Protein AF-A0A9W9RYT3-F1 (afdb_monomer_lite)

Radius of gyration: 17.47 Å; chains: 1; bounding box: 42×33×54 Å

Structure (mmCIF, N/CA/C/O backbone):
data_AF-A0A9W9RYT3-F1
#
_entry.id   AF-A0A9W9RYT3-F1
#
loop_
_atom_site.group_PDB
_atom_site.id
_atom_site.type_symbol
_atom_site.label_atom_id
_atom_site.label_alt_id
_atom_site.label_comp_id
_atom_site.label_asym_id
_atom_site.label_entity_id
_atom_site.label_seq_id
_atom_site.pdbx_PDB_ins_code
_atom_site.Cartn_x
_atom_site.Cartn_y
_atom_site.Cartn_z
_atom_site.occupancy
_atom_site.B_iso_or_equiv
_atom_site.auth_seq_id
_atom_site.auth_comp_id
_atom_site.auth_asym_id
_atom_site.auth_atom_id
_atom_site.pdbx_PDB_model_num
ATOM 1 N N . MET A 1 1 ? 15.008 14.012 -27.825 1.00 35.69 1 MET A N 1
ATOM 2 C CA . MET A 1 1 ? 15.232 12.689 -28.444 1.00 35.69 1 MET A CA 1
ATOM 3 C C . MET A 1 1 ? 13.942 11.900 -28.329 1.00 35.69 1 MET A C 1
ATOM 5 O O . MET A 1 1 ? 13.477 11.675 -27.222 1.00 35.69 1 MET A O 1
ATOM 9 N N . THR A 1 2 ? 13.310 11.590 -29.456 1.00 27.19 2 THR A N 1
ATOM 10 C CA . THR A 1 2 ? 12.088 10.782 -29.549 1.00 27.19 2 THR A CA 1
ATOM 11 C C . THR A 1 2 ? 12.455 9.317 -29.308 1.00 27.19 2 THR A C 1
ATOM 13 O O . THR A 1 2 ? 13.185 8.728 -30.099 1.00 27.19 2 THR A O 1
ATOM 16 N N . SER A 1 3 ? 12.014 8.762 -28.178 1.00 34.22 3 SER A N 1
ATOM 17 C CA . SER A 1 3 ? 12.269 7.372 -27.789 1.00 34.22 3 SER A CA 1
ATOM 18 C C . SER A 1 3 ? 11.311 6.434 -28.528 1.00 34.22 3 SER A C 1
ATOM 20 O O . SER A 1 3 ? 10.091 6.593 -28.463 1.00 34.22 3 SER A O 1
ATOM 22 N N . THR A 1 4 ? 11.872 5.484 -29.273 1.00 35.69 4 THR A N 1
ATOM 23 C CA . THR A 1 4 ? 11.147 4.393 -29.931 1.00 35.69 4 THR A CA 1
ATOM 24 C C . THR A 1 4 ? 10.759 3.365 -28.870 1.00 35.69 4 THR A C 1
ATOM 26 O O . THR A 1 4 ? 11.627 2.916 -28.125 1.00 35.69 4 THR A O 1
ATOM 29 N N . ARG A 1 5 ? 9.472 2.993 -28.803 1.00 41.47 5 ARG A N 1
ATOM 30 C CA . ARG A 1 5 ? 8.935 1.936 -27.924 1.00 41.47 5 ARG A CA 1
ATOM 31 C C . ARG A 1 5 ? 9.883 0.730 -27.952 1.00 41.47 5 ARG A C 1
ATOM 33 O O . ARG A 1 5 ? 10.097 0.163 -29.023 1.00 41.47 5 ARG A O 1
ATOM 40 N N . ALA A 1 6 ? 10.479 0.370 -26.815 1.00 52.12 6 ALA A N 1
ATOM 41 C CA . ALA A 1 6 ? 11.293 -0.836 -26.733 1.00 52.12 6 ALA A CA 1
ATOM 42 C C . ALA A 1 6 ? 10.409 -2.036 -27.111 1.00 52.12 6 ALA A C 1
ATOM 44 O O . ALA A 1 6 ? 9.340 -2.216 -26.526 1.00 52.12 6 ALA A O 1
ATOM 45 N N . ASN A 1 7 ? 10.818 -2.828 -28.105 1.00 57.56 7 ASN A N 1
ATOM 46 C CA . ASN A 1 7 ? 10.194 -4.122 -28.374 1.00 57.56 7 ASN A CA 1
ATOM 47 C C . ASN A 1 7 ? 10.541 -5.037 -27.196 1.00 57.56 7 ASN A C 1
ATOM 49 O O . ASN A 1 7 ? 11.619 -5.630 -27.167 1.00 57.56 7 ASN A O 1
ATOM 53 N N . LEU A 1 8 ? 9.669 -5.071 -26.188 1.00 66.94 8 LEU A N 1
ATOM 54 C CA . LEU A 1 8 ? 9.823 -5.944 -25.032 1.00 66.94 8 LEU A CA 1
ATOM 55 C C . LEU A 1 8 ? 9.795 -7.401 -25.501 1.00 66.94 8 LEU A C 1
ATOM 57 O O . LEU A 1 8 ? 9.066 -7.757 -26.427 1.00 66.94 8 LEU A O 1
ATOM 61 N N . SER A 1 9 ? 10.612 -8.246 -24.874 1.00 76.81 9 SER A N 1
ATOM 62 C CA . SER A 1 9 ? 10.522 -9.682 -25.124 1.00 76.81 9 SER A CA 1
ATOM 63 C C . SER A 1 9 ? 9.198 -10.222 -24.558 1.00 76.81 9 SER A C 1
ATOM 65 O O . SER A 1 9 ? 8.738 -9.695 -23.541 1.00 76.81 9 SER A O 1
ATOM 67 N N . PRO A 1 10 ? 8.611 -11.290 -25.132 1.00 79.94 10 PRO A N 1
ATOM 68 C CA . PRO A 1 10 ? 7.409 -11.919 -24.575 1.00 79.94 10 PRO A CA 1
ATOM 69 C C . PRO A 1 10 ? 7.563 -12.303 -23.096 1.00 79.94 10 PRO A C 1
ATOM 71 O O . PRO A 1 10 ? 6.647 -12.119 -22.305 1.00 79.94 10 PRO A O 1
ATOM 74 N N . LEU A 1 11 ? 8.763 -12.745 -22.698 1.00 81.81 11 LEU A N 1
ATOM 75 C CA . LEU A 1 11 ? 9.086 -13.049 -21.302 1.00 81.81 11 LEU A CA 1
ATOM 76 C C . LEU A 1 11 ? 8.959 -11.811 -20.403 1.00 81.81 11 LEU A C 1
ATOM 78 O O . LEU A 1 11 ? 8.391 -11.884 -19.318 1.00 81.81 11 LEU A O 1
ATOM 82 N N . THR A 1 12 ? 9.472 -10.668 -20.858 1.00 80.56 12 THR A N 1
ATOM 83 C CA . THR A 1 12 ? 9.373 -9.407 -20.116 1.00 80.56 12 THR A CA 1
ATOM 84 C C . THR A 1 12 ? 7.917 -8.956 -20.003 1.00 80.56 12 THR A C 1
ATOM 86 O O . THR A 1 12 ? 7.515 -8.478 -18.948 1.00 80.56 12 THR A O 1
ATOM 89 N N . GLU A 1 13 ? 7.110 -9.125 -21.055 1.00 81.94 13 GLU A N 1
ATOM 90 C CA . GLU A 1 13 ? 5.671 -8.824 -21.022 1.00 81.94 13 GLU A CA 1
ATOM 91 C C . GLU A 1 13 ? 4.917 -9.689 -20.002 1.00 81.94 13 GLU A C 1
ATOM 93 O O . GLU A 1 13 ? 4.151 -9.148 -19.203 1.00 81.94 13 GLU A O 1
ATOM 98 N N . ASP A 1 14 ? 5.207 -10.990 -19.941 1.00 86.50 14 ASP A N 1
ATOM 99 C CA . ASP A 1 14 ? 4.619 -11.896 -18.948 1.00 86.50 14 ASP A CA 1
ATOM 100 C C . ASP A 1 14 ? 4.999 -11.514 -17.505 1.00 86.50 14 ASP A C 1
ATOM 102 O O . ASP A 1 14 ? 4.164 -11.558 -16.593 1.00 86.50 14 ASP A O 1
ATOM 106 N N . GLU A 1 15 ? 6.255 -11.117 -17.270 1.00 88.12 15 GLU A N 1
ATOM 107 C CA . GLU A 1 15 ? 6.717 -10.663 -15.952 1.00 88.12 15 GLU A CA 1
ATOM 108 C C . GLU A 1 15 ? 6.031 -9.364 -15.518 1.00 88.12 15 GLU A C 1
ATOM 110 O O . GLU A 1 15 ? 5.642 -9.228 -14.355 1.00 88.12 15 GLU A O 1
ATOM 115 N N . ILE A 1 16 ? 5.826 -8.437 -16.454 1.00 84.00 16 ILE A N 1
ATOM 116 C CA . ILE A 1 16 ? 5.081 -7.195 -16.230 1.00 84.00 16 ILE A CA 1
ATOM 117 C C . ILE A 1 16 ? 3.633 -7.491 -15.863 1.00 84.00 16 ILE A C 1
ATOM 119 O O . ILE A 1 16 ? 3.122 -6.957 -14.878 1.00 84.00 16 ILE A O 1
ATOM 123 N N . ASP A 1 17 ? 2.962 -8.339 -16.636 1.00 85.88 17 ASP A N 1
ATOM 124 C CA . ASP A 1 17 ? 1.559 -8.659 -16.399 1.00 85.88 17 ASP A CA 1
ATOM 125 C C . ASP A 1 17 ? 1.390 -9.407 -15.064 1.00 85.88 17 ASP A C 1
ATOM 127 O O . ASP A 1 17 ? 0.427 -9.169 -14.328 1.00 85.88 17 ASP A O 1
ATOM 131 N N . ARG A 1 18 ? 2.366 -10.246 -14.681 1.00 89.56 18 ARG A N 1
ATOM 132 C CA . ARG A 1 18 ? 2.423 -10.864 -13.347 1.00 89.56 18 ARG A CA 1
ATOM 133 C C . ARG A 1 18 ? 2.620 -9.835 -12.237 1.00 89.56 18 ARG A C 1
ATOM 135 O O . ARG A 1 18 ? 1.897 -9.899 -11.245 1.00 89.56 18 ARG A O 1
ATOM 142 N N . PHE A 1 19 ? 3.537 -8.884 -12.405 1.00 88.44 19 PHE A N 1
ATOM 143 C CA . PHE A 1 19 ? 3.749 -7.796 -11.448 1.00 88.44 19 PHE A CA 1
ATOM 144 C C . PHE A 1 19 ? 2.461 -6.992 -11.226 1.00 88.44 19 PHE A C 1
ATOM 146 O O . PHE A 1 19 ? 2.042 -6.773 -10.090 1.00 88.44 19 PHE A O 1
ATOM 153 N N . LEU A 1 20 ? 1.790 -6.602 -12.314 1.00 84.50 20 LEU A N 1
ATOM 154 C CA . LEU A 1 20 ? 0.547 -5.831 -12.266 1.00 84.50 20 LEU A CA 1
ATOM 155 C C . LEU A 1 20 ? -0.582 -6.591 -11.560 1.00 84.50 20 LEU A C 1
ATOM 157 O O . LEU A 1 20 ? -1.313 -5.993 -10.768 1.00 84.50 20 LEU A O 1
ATOM 161 N N . ARG A 1 21 ? -0.705 -7.898 -11.819 1.00 87.62 21 ARG A N 1
ATOM 162 C CA . ARG A 1 21 ? -1.699 -8.765 -11.176 1.00 87.62 21 ARG A CA 1
ATOM 163 C C . ARG A 1 21 ? -1.477 -8.869 -9.667 1.00 87.62 21 ARG A C 1
ATOM 165 O O . ARG A 1 21 ? -2.400 -8.572 -8.919 1.00 87.62 21 ARG A O 1
ATOM 172 N N . ILE A 1 22 ? -0.266 -9.210 -9.224 1.00 90.00 22 ILE A N 1
ATOM 173 C CA . ILE A 1 22 ? 0.045 -9.350 -7.789 1.00 90.00 22 ILE A CA 1
ATOM 174 C C . ILE A 1 22 ? -0.170 -8.023 -7.064 1.00 90.00 22 ILE A C 1
ATOM 176 O O . ILE A 1 22 ? -0.784 -7.983 -6.002 1.00 90.00 22 ILE A O 1
ATOM 180 N N . ARG A 1 23 ? 0.274 -6.912 -7.666 1.00 88.38 23 ARG A N 1
ATOM 181 C CA . ARG A 1 23 ? 0.050 -5.570 -7.117 1.00 88.38 23 ARG A CA 1
ATOM 182 C C . ARG A 1 23 ? -1.440 -5.309 -6.889 1.00 88.38 23 ARG A C 1
ATOM 184 O O . ARG A 1 23 ? -1.808 -4.837 -5.819 1.00 88.38 23 ARG A O 1
ATOM 191 N N . ARG A 1 24 ? -2.289 -5.631 -7.872 1.00 85.19 24 ARG A N 1
ATOM 192 C CA . ARG A 1 24 ? -3.744 -5.464 -7.759 1.00 85.19 24 ARG A CA 1
ATOM 193 C C . ARG A 1 24 ? -4.336 -6.346 -6.663 1.00 85.19 24 ARG A C 1
ATOM 195 O O . ARG A 1 24 ? -5.081 -5.844 -5.835 1.00 85.19 24 ARG A O 1
ATOM 202 N N . GLU A 1 25 ? -3.958 -7.620 -6.620 1.00 89.06 25 GLU A N 1
ATOM 203 C CA . GLU A 1 25 ? -4.430 -8.561 -5.598 1.00 89.06 25 GLU A CA 1
ATOM 204 C C . GLU A 1 25 ? -4.069 -8.098 -4.179 1.00 89.06 25 GLU A C 1
ATOM 206 O O . GLU A 1 25 ? -4.892 -8.196 -3.271 1.00 89.06 25 GLU A O 1
ATOM 211 N N . ILE A 1 26 ? -2.867 -7.547 -3.980 1.00 90.75 26 ILE A N 1
ATOM 212 C CA . ILE A 1 26 ? -2.462 -6.952 -2.700 1.00 90.75 26 ILE A CA 1
ATOM 213 C C . ILE A 1 26 ? -3.349 -5.754 -2.345 1.00 90.75 26 ILE A C 1
ATOM 215 O O . ILE A 1 26 ? -3.833 -5.676 -1.215 1.00 90.75 26 ILE A O 1
ATOM 219 N N . CYS A 1 27 ? -3.571 -4.829 -3.285 1.00 88.00 27 CYS A N 1
ATOM 220 C CA . CYS A 1 27 ? -4.441 -3.675 -3.055 1.00 88.00 27 CYS A CA 1
ATOM 221 C C . CYS A 1 27 ? -5.857 -4.123 -2.665 1.00 88.00 27 CYS A C 1
ATOM 223 O O . CYS A 1 27 ? -6.369 -3.687 -1.635 1.00 88.00 27 CYS A O 1
ATOM 225 N N . ASP A 1 28 ? -6.449 -5.045 -3.426 1.00 87.94 28 ASP A N 1
ATOM 226 C CA . ASP A 1 28 ? -7.799 -5.560 -3.181 1.00 87.94 28 ASP A CA 1
ATOM 227 C C . ASP A 1 28 ? -7.901 -6.232 -1.798 1.00 87.94 28 ASP A C 1
ATOM 229 O O . ASP A 1 28 ? -8.855 -5.983 -1.053 1.00 87.94 28 ASP A O 1
ATOM 233 N N . LYS A 1 29 ? -6.890 -7.028 -1.402 1.00 92.31 29 LYS A N 1
ATOM 234 C CA . LYS A 1 29 ? -6.800 -7.619 -0.053 1.00 92.31 29 LYS A CA 1
ATOM 235 C C . LYS A 1 29 ? -6.820 -6.529 1.020 1.00 92.31 29 LYS A C 1
ATOM 237 O O . LYS A 1 29 ? -7.680 -6.573 1.897 1.00 92.31 29 LYS A O 1
ATOM 242 N N . LEU A 1 30 ? -5.933 -5.536 0.936 1.00 91.81 30 LEU A N 1
ATOM 243 C CA . LEU A 1 30 ? -5.811 -4.471 1.941 1.00 91.81 30 LEU A CA 1
ATOM 244 C C . LEU A 1 30 ? -7.091 -3.630 2.074 1.00 91.81 30 LEU A C 1
ATOM 246 O O . LEU A 1 30 ? -7.521 -3.341 3.191 1.00 91.81 30 LEU A O 1
ATOM 250 N N . ILE A 1 31 ? -7.747 -3.299 0.958 1.00 87.12 31 ILE A N 1
ATOM 251 C CA . ILE A 1 31 ? -9.044 -2.601 0.962 1.00 87.12 31 ILE A CA 1
ATOM 252 C C . ILE A 1 31 ? -10.117 -3.464 1.628 1.00 87.12 31 ILE A C 1
ATOM 254 O O . ILE A 1 31 ? -10.873 -2.979 2.470 1.00 87.12 31 ILE A O 1
ATOM 258 N N . SER A 1 32 ? -10.188 -4.753 1.280 1.00 90.69 32 SER A N 1
ATOM 259 C CA . SER A 1 32 ? -11.161 -5.663 1.893 1.00 90.69 32 SER A CA 1
ATOM 260 C C . SER A 1 32 ? -10.946 -5.782 3.405 1.00 90.69 32 SER A C 1
ATOM 262 O O . SER A 1 32 ? -11.906 -5.848 4.170 1.00 90.69 32 SER A O 1
ATOM 264 N N . TRP A 1 33 ? -9.689 -5.748 3.856 1.00 92.69 33 TRP A N 1
ATOM 265 C CA . TRP A 1 33 ? -9.333 -5.810 5.270 1.00 92.69 33 TRP A CA 1
ATOM 266 C C . TRP A 1 33 ? -9.737 -4.553 6.027 1.00 92.69 33 TRP A C 1
ATOM 268 O O . TRP A 1 33 ? -10.210 -4.690 7.150 1.00 92.69 33 TRP A O 1
ATOM 278 N N . ASN A 1 34 ? -9.639 -3.365 5.418 1.00 89.38 34 ASN A N 1
ATOM 279 C CA . ASN A 1 34 ? -10.222 -2.144 5.982 1.00 89.38 34 ASN A CA 1
ATOM 280 C C . ASN A 1 34 ? -11.722 -2.351 6.272 1.00 89.38 34 ASN A C 1
ATOM 282 O O . ASN A 1 34 ? -12.157 -2.242 7.419 1.00 89.38 34 ASN A O 1
ATOM 286 N N . VAL A 1 35 ? -12.500 -2.735 5.253 1.00 87.25 35 VAL A N 1
ATOM 287 C CA . VAL A 1 35 ? -13.957 -2.929 5.384 1.00 87.25 35 VAL A CA 1
ATOM 288 C C . VAL A 1 35 ? -14.290 -3.965 6.462 1.00 87.25 35 VAL A C 1
ATOM 290 O O . VAL A 1 35 ? -15.188 -3.755 7.285 1.00 87.25 35 VAL A O 1
ATOM 293 N N . ASN A 1 36 ? -13.545 -5.070 6.489 1.00 90.06 36 ASN A N 1
ATOM 294 C CA . ASN A 1 36 ? -13.749 -6.132 7.465 1.00 90.06 36 ASN A CA 1
ATOM 295 C C . ASN A 1 36 ? -13.375 -5.686 8.887 1.00 90.06 36 ASN A C 1
ATOM 297 O O . ASN A 1 36 ? -14.104 -6.017 9.817 1.00 90.06 36 ASN A O 1
ATOM 301 N N . LEU A 1 37 ? -12.291 -4.922 9.068 1.00 88.88 37 LEU A N 1
ATOM 302 C CA . LEU A 1 37 ? -11.832 -4.465 10.385 1.00 88.88 37 LEU A CA 1
ATOM 303 C C . LEU A 1 37 ? -12.800 -3.452 11.007 1.00 88.88 37 LEU A C 1
ATOM 305 O O . LEU A 1 37 ? -13.058 -3.512 12.207 1.00 88.88 37 LEU A O 1
ATOM 309 N N . ILE A 1 38 ? -13.380 -2.567 10.188 1.00 87.75 38 ILE A N 1
ATOM 310 C CA . ILE A 1 38 ? -14.454 -1.660 10.623 1.00 87.75 38 ILE A CA 1
ATOM 311 C C . ILE A 1 38 ? -15.687 -2.458 11.069 1.00 87.75 38 ILE A C 1
ATOM 313 O O . ILE A 1 38 ? -16.335 -2.099 12.052 1.00 87.75 38 ILE A O 1
A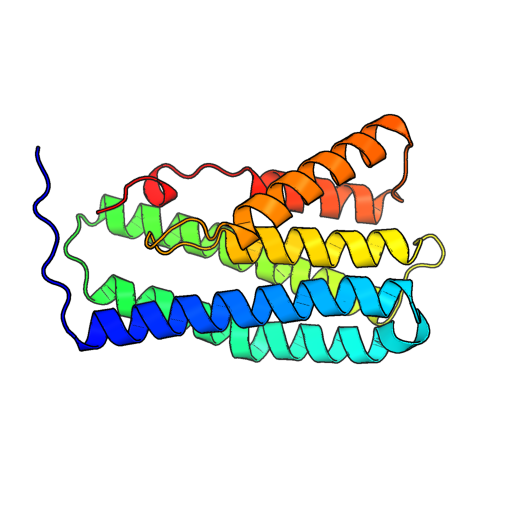TOM 317 N N . SER A 1 39 ? -16.014 -3.536 10.352 1.00 89.12 39 SER A N 1
ATOM 318 C CA . SER A 1 39 ? -17.218 -4.337 10.602 1.00 89.12 39 SER A CA 1
ATOM 319 C C . SER A 1 39 ? -17.079 -5.281 11.803 1.00 89.12 39 SER A C 1
ATOM 321 O O . SER A 1 39 ? -18.036 -5.461 12.555 1.00 89.12 39 SER A O 1
ATOM 323 N N . ASP A 1 40 ? -15.905 -5.887 11.997 1.00 91.06 40 ASP A N 1
ATOM 324 C CA . ASP A 1 40 ? -15.597 -6.765 13.128 1.00 91.06 40 ASP A CA 1
ATOM 325 C C . ASP A 1 40 ? -14.155 -6.550 13.622 1.00 91.06 40 ASP A C 1
ATOM 327 O O . ASP A 1 40 ? -13.227 -7.185 13.121 1.00 91.06 40 ASP A O 1
ATOM 331 N N . PRO A 1 41 ? -13.943 -5.730 14.665 1.00 87.12 41 PRO A N 1
ATOM 332 C CA . PRO A 1 41 ? -12.611 -5.464 15.210 1.00 87.12 41 PRO A CA 1
ATOM 333 C C . PRO A 1 41 ? -11.847 -6.693 15.723 1.00 87.12 41 PRO A C 1
ATOM 335 O O . PRO A 1 41 ? -10.627 -6.641 15.876 1.00 87.12 41 PRO A O 1
ATOM 338 N N . ARG A 1 42 ? -12.529 -7.811 16.010 1.00 89.56 42 ARG A N 1
ATOM 339 C CA . ARG A 1 42 ? -11.902 -9.014 16.592 1.00 89.56 42 ARG A CA 1
ATOM 340 C C . ARG A 1 42 ? -10.994 -9.743 15.607 1.00 89.56 42 ARG A C 1
ATOM 342 O O . ARG A 1 42 ? -10.205 -10.589 16.021 1.00 89.56 42 ARG A O 1
ATOM 349 N N . ILE A 1 43 ? -11.087 -9.424 14.317 1.00 91.88 43 ILE A N 1
ATOM 350 C CA . ILE A 1 43 ? -10.252 -10.034 13.281 1.00 91.88 43 ILE A CA 1
ATOM 351 C C . ILE A 1 43 ? -8.832 -9.453 13.236 1.00 91.88 43 ILE A C 1
ATOM 353 O O . ILE A 1 43 ? -8.029 -9.923 12.434 1.00 91.88 43 ILE A O 1
ATOM 357 N N . SER A 1 44 ? -8.509 -8.443 14.055 1.00 90.75 44 SER A N 1
ATOM 358 C CA . SER A 1 44 ? -7.231 -7.720 13.985 1.00 90.75 44 SER A CA 1
ATOM 359 C C . SER A 1 44 ? -6.013 -8.649 14.070 1.00 90.75 44 SER A C 1
ATOM 361 O O . SER A 1 44 ? -5.081 -8.501 13.284 1.00 90.75 44 SER A O 1
ATOM 363 N N . GLY A 1 45 ? -6.050 -9.668 14.938 1.00 91.56 45 GLY A N 1
ATOM 364 C CA . GLY A 1 45 ? -4.992 -10.680 15.038 1.00 91.56 45 GLY A CA 1
ATOM 365 C C . GLY A 1 45 ? -4.817 -11.483 13.746 1.00 91.56 45 GLY A C 1
ATOM 366 O O . GLY A 1 45 ? -3.707 -11.605 13.239 1.00 91.56 45 GLY A O 1
ATOM 367 N N . THR A 1 46 ? -5.919 -11.940 13.146 1.00 94.50 46 THR A N 1
ATOM 368 C CA . THR A 1 46 ? -5.899 -12.629 11.846 1.00 94.50 46 THR A CA 1
ATOM 369 C C . THR A 1 46 ? -5.353 -11.724 10.741 1.00 94.50 46 THR A C 1
ATOM 371 O O . THR A 1 46 ? -4.566 -12.163 9.908 1.00 94.50 46 THR A O 1
ATOM 374 N N . LEU A 1 47 ? -5.745 -10.446 10.728 1.00 94.12 47 LEU A N 1
ATOM 375 C CA . LEU A 1 47 ? -5.237 -9.481 9.753 1.00 94.12 47 LEU A CA 1
ATOM 376 C C . LEU A 1 47 ? -3.751 -9.173 9.955 1.00 94.12 47 LEU A C 1
ATOM 378 O O . LEU A 1 47 ? -3.050 -8.977 8.968 1.00 94.12 47 LEU A O 1
ATOM 382 N N . SER A 1 48 ? -3.262 -9.172 11.197 1.00 94.75 48 SER A N 1
ATOM 383 C CA . SER A 1 48 ? -1.832 -9.051 11.497 1.00 94.75 48 SER A CA 1
ATOM 384 C C . SER A 1 48 ? -1.032 -10.189 10.863 1.00 94.75 48 SER A C 1
ATOM 386 O O . SER A 1 48 ? -0.073 -9.933 10.132 1.00 94.75 48 SER A O 1
ATOM 388 N N . ASP A 1 49 ? -1.446 -11.441 11.076 1.00 95.94 49 ASP A N 1
ATOM 389 C CA . ASP A 1 49 ? -0.752 -12.596 10.500 1.00 95.94 49 ASP A CA 1
ATOM 390 C C . ASP A 1 49 ? -0.838 -12.605 8.967 1.00 95.94 49 ASP A C 1
ATOM 392 O O . ASP A 1 49 ? 0.163 -12.852 8.290 1.00 95.94 49 ASP A O 1
ATOM 396 N N . ASN A 1 50 ? -1.992 -12.235 8.406 1.00 95.75 50 ASN A N 1
ATOM 397 C CA . ASN A 1 50 ? -2.152 -12.097 6.960 1.00 95.75 50 ASN A CA 1
ATOM 398 C C . ASN A 1 50 ? -1.261 -10.989 6.377 1.00 95.75 50 ASN A C 1
ATOM 400 O O . ASN A 1 50 ? -0.684 -11.172 5.305 1.00 95.75 50 ASN A O 1
ATOM 404 N N . LEU A 1 51 ? -1.130 -9.842 7.055 1.00 95.38 51 LEU A N 1
ATOM 405 C CA . LEU A 1 51 ? -0.271 -8.742 6.610 1.00 95.38 51 LEU A CA 1
ATOM 406 C C . LEU A 1 51 ? 1.208 -9.137 6.663 1.00 95.38 51 LEU A C 1
ATOM 408 O O . LEU A 1 51 ? 1.952 -8.820 5.732 1.00 95.38 51 LEU A O 1
ATOM 412 N N . ARG A 1 52 ? 1.619 -9.882 7.698 1.00 96.31 52 ARG A N 1
ATOM 413 C CA . ARG A 1 52 ? 2.963 -10.466 7.787 1.00 96.31 52 ARG A CA 1
ATOM 414 C C . ARG A 1 52 ? 3.232 -11.401 6.610 1.00 96.31 52 ARG A C 1
ATOM 416 O O . ARG A 1 52 ? 4.246 -11.245 5.936 1.00 96.31 52 ARG A O 1
ATOM 423 N N . GLN A 1 53 ? 2.302 -12.309 6.314 1.00 95.56 53 GLN A N 1
ATOM 424 C CA . GLN A 1 53 ? 2.432 -13.221 5.178 1.00 95.56 53 GLN A CA 1
ATOM 425 C C . GLN A 1 53 ? 2.513 -12.464 3.845 1.00 95.56 53 GLN A C 1
ATOM 427 O O . GLN A 1 53 ? 3.370 -12.768 3.017 1.00 95.56 53 GLN A O 1
ATOM 432 N N . LEU A 1 54 ? 1.657 -11.456 3.646 1.00 94.50 54 LEU A N 1
ATOM 433 C CA . LEU A 1 54 ? 1.656 -10.619 2.444 1.00 94.50 54 LEU A CA 1
ATOM 434 C C . LEU A 1 54 ? 3.010 -9.922 2.260 1.00 94.50 54 LEU A C 1
ATOM 436 O O . LEU A 1 54 ? 3.555 -9.905 1.158 1.00 94.50 54 LEU A O 1
ATOM 440 N N . MET A 1 55 ? 3.570 -9.377 3.342 1.00 94.50 55 MET A N 1
ATOM 441 C CA . MET A 1 55 ? 4.883 -8.734 3.336 1.00 94.50 55 MET A CA 1
ATOM 442 C C . MET A 1 55 ? 6.004 -9.712 2.966 1.00 94.50 55 MET A C 1
ATOM 444 O O . MET A 1 55 ? 6.868 -9.380 2.157 1.00 94.50 55 MET A O 1
ATOM 448 N N . GLU A 1 56 ? 6.012 -10.901 3.568 1.00 93.31 56 GLU A N 1
ATOM 449 C CA . GLU A 1 56 ? 7.092 -11.880 3.410 1.00 93.31 56 GLU A CA 1
ATOM 450 C C . GLU A 1 56 ? 7.047 -12.596 2.053 1.00 93.31 56 GLU A C 1
ATOM 452 O O . GLU A 1 56 ? 8.100 -12.944 1.516 1.00 93.31 56 GLU A O 1
ATOM 457 N N . GLN A 1 57 ? 5.854 -12.774 1.479 1.00 92.88 57 GLN A N 1
ATOM 458 C CA . GLN A 1 57 ? 5.634 -13.529 0.243 1.00 92.88 57 GLN A CA 1
ATOM 459 C C . GLN A 1 57 ? 5.341 -12.598 -0.939 1.00 92.88 57 GLN A C 1
ATOM 461 O O . GLN A 1 57 ? 6.234 -12.325 -1.744 1.00 92.88 57 GLN A O 1
ATOM 466 N N . ASP A 1 58 ? 4.112 -12.082 -1.023 1.00 91.75 58 ASP A N 1
ATOM 467 C CA . ASP A 1 58 ? 3.606 -11.355 -2.194 1.00 91.75 58 ASP A CA 1
ATOM 468 C C . ASP A 1 58 ? 4.433 -10.083 -2.477 1.00 91.75 58 ASP A C 1
ATOM 470 O O . ASP A 1 58 ? 4.795 -9.791 -3.620 1.00 91.75 58 ASP A O 1
ATOM 474 N N . PHE A 1 59 ? 4.791 -9.327 -1.433 1.00 90.94 59 PHE A N 1
ATOM 475 C CA . PHE A 1 59 ? 5.563 -8.090 -1.584 1.00 90.94 59 PHE A CA 1
ATOM 476 C C . PHE A 1 59 ? 7.045 -8.340 -1.921 1.00 90.94 59 PHE A C 1
ATOM 478 O O . PHE A 1 59 ? 7.654 -7.604 -2.709 1.00 90.94 59 PHE A O 1
ATOM 485 N N . THR A 1 60 ? 7.630 -9.410 -1.376 1.00 91.12 60 THR A N 1
ATOM 486 C CA . THR A 1 60 ? 8.965 -9.880 -1.774 1.00 91.12 60 THR A CA 1
ATOM 487 C C . THR A 1 60 ? 8.971 -10.279 -3.248 1.00 91.12 60 THR A C 1
ATOM 489 O O . THR A 1 60 ? 9.864 -9.871 -3.993 1.00 91.12 60 THR A O 1
ATOM 492 N N . GLU A 1 61 ? 7.943 -10.999 -3.703 1.00 91.31 61 GLU A N 1
ATOM 493 C CA . GLU A 1 61 ? 7.807 -11.393 -5.103 1.00 91.31 61 GLU A CA 1
ATOM 494 C C . GLU A 1 61 ? 7.695 -10.180 -6.038 1.00 91.31 61 GLU A C 1
ATOM 496 O O . GLU A 1 61 ? 8.368 -10.152 -7.073 1.00 91.31 61 GLU A O 1
ATOM 501 N N . LEU A 1 62 ? 6.926 -9.148 -5.665 1.00 89.31 62 LEU A N 1
ATOM 502 C CA . LEU A 1 62 ? 6.879 -7.884 -6.413 1.00 89.31 62 LEU A CA 1
ATOM 503 C C . LEU A 1 62 ? 8.267 -7.262 -6.577 1.00 89.31 62 LEU A C 1
ATOM 505 O O . LEU A 1 62 ? 8.621 -6.826 -7.673 1.00 89.31 62 LEU A O 1
ATOM 509 N N . THR A 1 63 ? 9.065 -7.253 -5.509 1.00 87.88 63 THR A N 1
ATOM 510 C CA . THR A 1 63 ? 10.441 -6.738 -5.541 1.00 87.88 63 THR A CA 1
ATOM 511 C C . THR A 1 63 ? 11.322 -7.562 -6.484 1.00 87.88 63 THR A C 1
ATOM 513 O O . THR A 1 63 ? 12.084 -7.008 -7.276 1.00 87.88 63 THR A O 1
ATOM 516 N N . THR A 1 64 ? 11.193 -8.890 -6.468 1.00 90.12 64 THR A N 1
ATOM 517 C CA . THR A 1 64 ? 11.932 -9.769 -7.384 1.00 90.12 64 THR A CA 1
ATOM 518 C C . THR A 1 64 ? 11.510 -9.581 -8.844 1.00 90.12 64 THR A C 1
ATOM 520 O O . THR A 1 64 ? 12.365 -9.570 -9.730 1.00 90.12 64 THR A O 1
ATOM 523 N N . LEU A 1 65 ? 10.211 -9.442 -9.120 1.00 88.69 65 LEU A N 1
ATOM 524 C CA . LEU A 1 65 ? 9.693 -9.189 -10.470 1.00 88.69 65 LEU A CA 1
ATOM 525 C C . LEU A 1 65 ? 10.171 -7.840 -11.002 1.00 88.69 65 LEU A C 1
ATOM 527 O O . LEU A 1 65 ? 10.652 -7.772 -12.128 1.00 88.69 65 LEU A O 1
ATOM 531 N N . HIS A 1 66 ? 10.113 -6.795 -10.177 1.00 85.69 66 HIS A N 1
ATOM 532 C CA . HIS A 1 66 ? 10.649 -5.481 -10.512 1.00 85.69 66 HIS A CA 1
ATOM 533 C C . HIS A 1 66 ? 12.108 -5.561 -10.991 1.00 85.69 66 HIS A C 1
ATOM 535 O O . HIS A 1 66 ? 12.443 -5.019 -12.046 1.00 85.69 66 HIS A O 1
ATOM 541 N N . ASN A 1 67 ? 12.960 -6.278 -10.252 1.00 85.25 67 ASN A N 1
ATOM 542 C CA . ASN A 1 67 ? 14.377 -6.412 -10.589 1.00 85.25 67 ASN A CA 1
ATOM 543 C C . ASN A 1 67 ? 14.587 -7.155 -11.918 1.00 85.25 67 ASN A C 1
ATOM 545 O O . ASN A 1 67 ? 15.336 -6.673 -12.763 1.00 85.25 67 ASN A O 1
ATOM 549 N N . ARG A 1 68 ? 13.870 -8.263 -12.152 1.00 85.81 68 ARG A N 1
ATOM 550 C CA . ARG A 1 68 ? 13.964 -9.035 -13.407 1.00 85.81 68 ARG A CA 1
ATOM 551 C C . ARG A 1 68 ? 13.494 -8.251 -14.627 1.00 85.81 68 ARG A C 1
ATOM 553 O O . ARG A 1 68 ? 14.215 -8.162 -15.621 1.00 85.81 68 ARG A O 1
ATOM 560 N N . ILE A 1 69 ? 12.343 -7.584 -14.515 1.00 80.56 69 ILE A N 1
ATOM 561 C CA . ILE A 1 69 ? 11.839 -6.712 -15.580 1.00 80.56 69 ILE A CA 1
ATOM 562 C C . ILE A 1 69 ? 12.894 -5.651 -15.922 1.00 80.56 69 ILE A C 1
ATOM 564 O O . ILE A 1 69 ? 13.104 -5.327 -17.091 1.00 80.56 69 ILE A O 1
ATOM 568 N N . ARG A 1 70 ? 13.609 -5.138 -14.916 1.00 76.31 70 ARG A N 1
ATOM 569 C CA . ARG A 1 70 ? 14.628 -4.101 -15.098 1.00 76.31 70 ARG A CA 1
ATOM 570 C C . ARG A 1 70 ? 15.946 -4.568 -15.667 1.00 76.31 70 ARG A C 1
ATOM 572 O O . ARG A 1 70 ? 16.561 -3.808 -16.413 1.00 76.31 70 ARG A O 1
ATOM 579 N N . GLU A 1 71 ? 16.384 -5.777 -15.348 1.00 77.38 71 GLU A N 1
ATOM 580 C CA . GLU A 1 71 ? 17.592 -6.356 -15.940 1.00 77.38 71 GLU A CA 1
ATOM 581 C C . GLU A 1 71 ? 17.510 -6.370 -17.472 1.00 77.38 71 GLU A C 1
ATOM 583 O O . GLU A 1 71 ? 18.518 -6.155 -18.143 1.00 77.38 71 GLU A O 1
ATOM 588 N N . SER A 1 72 ? 16.300 -6.511 -18.022 1.00 73.12 72 SER A N 1
ATOM 589 C CA . SER A 1 72 ? 16.054 -6.520 -19.466 1.00 73.12 72 SER A CA 1
ATOM 590 C C . SER A 1 72 ? 16.093 -5.141 -20.155 1.00 73.12 72 SER A C 1
ATOM 592 O O . SER A 1 72 ? 16.078 -5.076 -21.385 1.00 73.12 72 SER A O 1
ATOM 594 N N . TRP A 1 73 ? 16.148 -4.027 -19.410 1.00 73.50 73 TRP A N 1
ATOM 595 C CA . TRP A 1 73 ? 16.104 -2.672 -19.978 1.00 73.50 73 TRP A CA 1
ATOM 596 C C . TRP A 1 73 ? 17.498 -2.103 -20.286 1.00 73.50 73 TRP A C 1
ATOM 598 O O . TRP A 1 73 ? 18.427 -2.164 -19.474 1.00 73.50 73 TRP A O 1
ATOM 608 N N . ILE A 1 74 ? 17.615 -1.453 -21.447 1.00 74.06 74 ILE A N 1
ATOM 609 C CA . ILE A 1 74 ? 18.815 -0.719 -21.869 1.00 74.06 74 ILE A 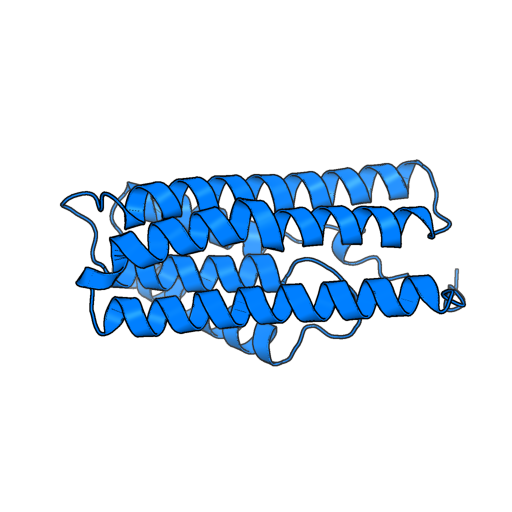CA 1
ATOM 610 C C . ILE A 1 74 ? 18.699 0.733 -21.380 1.00 74.06 74 ILE A C 1
ATOM 612 O O . ILE A 1 74 ? 17.869 1.490 -21.877 1.00 74.06 74 ILE A O 1
ATOM 616 N N . MET A 1 75 ? 19.526 1.125 -20.409 1.00 74.50 75 MET A N 1
ATOM 617 C CA . MET A 1 75 ? 19.590 2.484 -19.851 1.00 74.50 75 MET A CA 1
ATOM 618 C C . MET A 1 75 ? 21.006 2.815 -19.372 1.00 74.50 75 MET A C 1
ATOM 620 O O . MET A 1 75 ? 21.823 1.906 -19.207 1.00 74.50 75 MET A O 1
ATOM 624 N N . SER A 1 76 ? 21.289 4.101 -19.144 1.00 81.56 76 SER A N 1
ATOM 625 C CA . SER A 1 76 ? 22.570 4.539 -18.578 1.00 81.56 76 SER A CA 1
ATOM 626 C C . SER A 1 76 ? 22.746 4.052 -17.132 1.00 81.56 76 SER A C 1
ATOM 628 O O . SER A 1 76 ? 21.763 3.795 -16.434 1.00 81.56 76 SER A O 1
ATOM 630 N N . ASP A 1 77 ? 23.988 3.961 -16.648 1.00 82.19 77 ASP A N 1
ATOM 631 C CA . ASP A 1 77 ? 24.260 3.584 -15.251 1.00 82.19 77 ASP A CA 1
ATOM 632 C C . ASP A 1 77 ? 23.653 4.580 -14.253 1.00 82.19 77 ASP A C 1
ATOM 634 O O . ASP A 1 77 ? 23.168 4.186 -13.193 1.00 82.19 77 ASP A O 1
ATOM 638 N N . ALA A 1 78 ? 23.626 5.870 -14.604 1.00 80.00 78 ALA A N 1
ATOM 639 C CA . ALA A 1 78 ? 22.998 6.906 -13.789 1.00 80.00 78 ALA A CA 1
ATOM 640 C C . ALA A 1 78 ? 21.481 6.685 -13.665 1.00 80.00 78 ALA A C 1
ATOM 642 O O . ALA A 1 78 ? 20.951 6.715 -12.554 1.00 80.00 78 ALA A O 1
ATOM 643 N N . ASP A 1 79 ? 20.801 6.389 -14.778 1.00 76.00 79 ASP A N 1
ATOM 644 C CA . ASP A 1 79 ? 19.365 6.085 -14.774 1.00 76.00 79 ASP A CA 1
ATOM 645 C C . ASP A 1 79 ? 19.069 4.79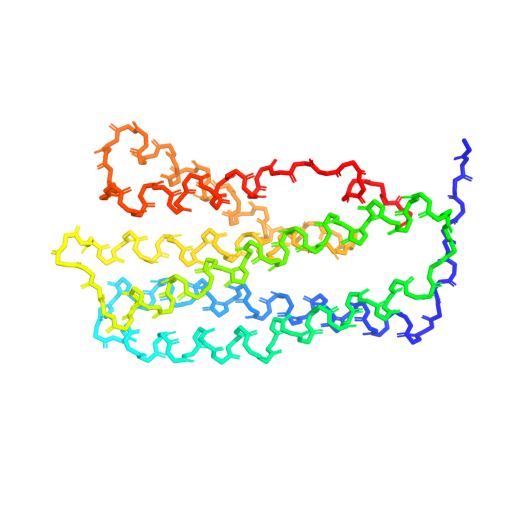5 -14.006 1.00 76.00 79 ASP A C 1
ATOM 647 O O . ASP A 1 79 ? 18.127 4.748 -13.214 1.00 76.00 79 ASP A O 1
ATOM 651 N N . ARG A 1 80 ? 19.902 3.762 -14.187 1.00 77.19 80 ARG A N 1
ATOM 652 C CA . ARG A 1 80 ? 19.784 2.483 -13.474 1.00 77.19 80 ARG A CA 1
ATOM 653 C C . ARG A 1 80 ? 19.890 2.681 -11.965 1.00 77.19 80 ARG A C 1
ATOM 655 O O . ARG A 1 80 ? 19.038 2.200 -11.219 1.00 77.19 80 ARG A O 1
ATOM 662 N N . ASN A 1 81 ? 20.902 3.421 -11.517 1.00 79.50 81 ASN A N 1
ATOM 663 C CA . ASN A 1 81 ? 21.125 3.698 -10.101 1.00 79.50 81 ASN A CA 1
ATOM 664 C C . ASN A 1 81 ? 20.011 4.567 -9.506 1.00 79.50 81 ASN A C 1
ATOM 666 O O . ASN A 1 81 ? 19.520 4.264 -8.417 1.00 79.50 81 ASN A O 1
ATOM 670 N N . GLY A 1 82 ? 19.573 5.605 -10.224 1.00 76.00 82 GLY A N 1
ATOM 671 C CA . GLY A 1 82 ? 18.455 6.453 -9.809 1.00 76.00 82 GLY A CA 1
ATOM 672 C C . GLY A 1 82 ? 17.151 5.668 -9.650 1.00 76.00 82 GLY A C 1
ATOM 673 O O . GLY A 1 82 ? 16.455 5.812 -8.643 1.00 76.00 82 GLY A O 1
ATOM 674 N N . TRP A 1 83 ? 16.854 4.767 -10.591 1.00 74.94 83 TRP A N 1
ATOM 675 C CA . TRP A 1 83 ? 15.653 3.933 -10.535 1.00 74.94 83 TRP A CA 1
ATOM 676 C C . TRP A 1 83 ? 15.687 2.923 -9.391 1.00 74.94 83 TRP A C 1
ATOM 678 O O . TRP A 1 83 ? 14.731 2.844 -8.619 1.00 74.94 83 TRP A O 1
ATOM 688 N N . ASN A 1 84 ? 16.803 2.204 -9.239 1.00 78.00 84 ASN A N 1
ATOM 689 C CA . ASN A 1 84 ? 16.979 1.238 -8.156 1.00 78.00 84 ASN A CA 1
ATOM 690 C C . ASN A 1 84 ? 16.865 1.917 -6.794 1.00 78.00 84 ASN A C 1
ATOM 692 O O . ASN A 1 84 ? 16.128 1.441 -5.942 1.00 78.00 84 ASN A O 1
ATOM 696 N N . THR A 1 85 ? 17.514 3.069 -6.612 1.00 79.62 85 THR A N 1
ATOM 697 C CA . THR A 1 85 ? 17.446 3.838 -5.361 1.00 79.62 85 THR A CA 1
ATOM 698 C C . THR A 1 85 ? 16.015 4.285 -5.065 1.00 79.62 85 THR A C 1
ATOM 700 O O . THR A 1 85 ? 15.558 4.196 -3.925 1.00 79.62 85 THR A O 1
ATOM 703 N N . CYS A 1 86 ? 15.278 4.717 -6.091 1.00 77.50 86 CYS A N 1
ATOM 704 C CA . CYS A 1 86 ? 13.895 5.155 -5.950 1.00 77.50 86 CYS A CA 1
ATOM 705 C C . CYS A 1 86 ? 12.953 3.998 -5.578 1.00 77.50 86 CYS A C 1
ATOM 707 O O . CYS A 1 86 ? 12.154 4.141 -4.651 1.00 77.50 86 CYS A O 1
ATOM 709 N N . TRP A 1 87 ? 13.069 2.841 -6.242 1.00 83.12 87 TRP A N 1
ATOM 710 C CA . TRP A 1 87 ? 12.315 1.644 -5.862 1.00 83.12 87 TRP A CA 1
ATOM 711 C C . TRP A 1 87 ? 12.666 1.185 -4.452 1.00 83.12 87 TRP A C 1
ATOM 713 O O . TRP A 1 87 ? 11.766 1.016 -3.639 1.00 83.12 87 TRP A O 1
ATOM 723 N N . GLN A 1 88 ? 13.960 1.034 -4.161 1.00 82.81 88 GLN A N 1
ATOM 724 C CA . GLN A 1 88 ? 14.476 0.570 -2.877 1.00 82.81 88 GLN A CA 1
ATOM 725 C C . GLN A 1 88 ? 13.931 1.439 -1.738 1.00 82.81 88 GLN A C 1
ATOM 727 O O . GLN A 1 88 ? 13.302 0.924 -0.825 1.00 82.81 88 GLN A O 1
ATOM 732 N N . THR A 1 89 ? 14.032 2.766 -1.867 1.00 84.25 89 THR A N 1
ATOM 733 C CA . THR A 1 89 ? 13.493 3.713 -0.876 1.00 84.25 89 THR A CA 1
ATOM 734 C C . THR A 1 89 ? 11.993 3.525 -0.649 1.00 84.25 89 THR A C 1
ATOM 736 O O . THR A 1 89 ? 11.539 3.489 0.493 1.00 84.25 89 THR A O 1
ATOM 739 N N . LYS A 1 90 ? 11.196 3.399 -1.720 1.00 85.25 90 LYS A N 1
ATOM 740 C CA . LYS A 1 90 ? 9.739 3.243 -1.590 1.00 85.25 90 LYS A CA 1
ATOM 741 C C . LYS A 1 90 ? 9.356 1.877 -1.025 1.00 85.25 90 LYS A C 1
ATOM 743 O O . LYS A 1 90 ? 8.507 1.805 -0.142 1.00 85.25 90 LYS A O 1
ATOM 748 N N . ALA A 1 91 ? 9.970 0.811 -1.526 1.00 87.31 91 ALA A N 1
ATOM 749 C CA . ALA A 1 91 ? 9.689 -0.554 -1.109 1.00 87.31 91 ALA A CA 1
ATOM 750 C C . ALA A 1 91 ? 10.111 -0.801 0.345 1.00 87.31 91 ALA A C 1
ATOM 752 O O . ALA A 1 91 ? 9.370 -1.446 1.084 1.00 87.31 91 ALA A O 1
ATOM 753 N N . ASP A 1 92 ? 11.249 -0.252 0.771 1.00 88.69 92 ASP A N 1
ATOM 754 C CA . ASP A 1 92 ? 11.732 -0.378 2.146 1.00 88.69 92 ASP A CA 1
ATOM 755 C C . ASP A 1 92 ? 10.822 0.384 3.117 1.00 88.69 92 ASP A C 1
ATOM 757 O O . ASP A 1 92 ? 10.360 -0.215 4.087 1.00 88.69 92 ASP A O 1
ATOM 761 N N . ARG A 1 93 ? 10.424 1.627 2.797 1.00 90.31 93 ARG A N 1
ATOM 762 C CA . ARG A 1 93 ? 9.434 2.370 3.602 1.00 90.31 93 ARG A CA 1
ATOM 763 C C . ARG A 1 93 ? 8.089 1.645 3.685 1.00 90.31 93 ARG A C 1
ATOM 765 O O . ARG A 1 93 ? 7.531 1.510 4.768 1.00 90.31 93 ARG A O 1
ATOM 772 N N . ILE A 1 94 ? 7.563 1.127 2.567 1.00 91.19 94 ILE A N 1
ATOM 773 C CA . ILE A 1 94 ? 6.325 0.323 2.581 1.00 91.19 94 ILE A CA 1
ATOM 774 C C . ILE A 1 94 ? 6.484 -0.881 3.512 1.00 91.19 94 ILE A C 1
ATOM 776 O O . ILE A 1 94 ? 5.598 -1.133 4.326 1.00 91.19 94 ILE A O 1
ATOM 780 N N . ARG A 1 95 ? 7.612 -1.597 3.437 1.00 92.25 95 ARG A N 1
ATOM 781 C CA . ARG A 1 95 ? 7.885 -2.752 4.300 1.00 92.25 95 ARG A CA 1
ATOM 782 C C . ARG A 1 95 ? 7.921 -2.360 5.778 1.00 92.25 95 ARG A C 1
ATOM 784 O O . ARG A 1 95 ? 7.311 -3.046 6.592 1.00 92.25 95 ARG A O 1
ATOM 791 N N . GLU A 1 96 ? 8.571 -1.255 6.128 1.00 92.06 96 GLU A N 1
ATOM 792 C CA . GLU A 1 96 ? 8.602 -0.730 7.502 1.00 92.06 96 GLU A CA 1
ATOM 793 C C . GLU A 1 96 ? 7.194 -0.400 8.025 1.00 92.06 96 GLU A C 1
ATOM 795 O O . GLU A 1 96 ? 6.844 -0.756 9.157 1.00 92.06 96 GLU A O 1
ATOM 800 N N . TYR A 1 97 ? 6.335 0.199 7.194 1.00 91.50 97 TYR A N 1
ATOM 801 C CA . TYR A 1 97 ? 4.946 0.456 7.580 1.00 91.50 97 TYR A CA 1
ATOM 802 C C . TYR A 1 97 ? 4.113 -0.820 7.674 1.00 91.50 97 TYR A C 1
ATOM 804 O O . TYR A 1 97 ? 3.307 -0.942 8.592 1.00 91.50 97 TYR A O 1
ATOM 812 N N . MET A 1 98 ? 4.334 -1.809 6.805 1.00 93.75 98 MET A N 1
ATOM 813 C CA . MET A 1 98 ? 3.707 -3.127 6.942 1.00 93.75 98 MET A CA 1
ATOM 814 C C . MET A 1 98 ? 4.097 -3.800 8.261 1.00 93.75 98 MET A C 1
ATOM 816 O O . MET A 1 98 ? 3.232 -4.366 8.928 1.00 93.75 98 MET A O 1
ATOM 820 N N . GLN A 1 99 ? 5.363 -3.710 8.680 1.00 93.88 99 GLN A N 1
ATOM 821 C CA . GLN A 1 99 ? 5.824 -4.233 9.974 1.00 93.88 99 GLN A CA 1
ATOM 822 C C . GLN A 1 99 ? 5.177 -3.498 11.150 1.00 93.88 99 GLN A C 1
ATOM 824 O O . GLN A 1 99 ? 4.704 -4.136 12.093 1.00 93.88 99 GLN A O 1
ATOM 829 N N . THR A 1 100 ? 5.118 -2.169 11.072 1.00 90.94 100 THR A N 1
ATOM 830 C CA . THR A 1 100 ? 4.466 -1.319 12.077 1.00 90.94 100 THR A CA 1
ATOM 831 C C . THR A 1 100 ? 2.991 -1.692 12.222 1.00 90.94 100 THR A C 1
ATOM 833 O O . THR A 1 100 ? 2.555 -2.062 13.309 1.00 90.94 100 THR A O 1
ATOM 836 N N . LEU A 1 101 ? 2.248 -1.733 11.113 1.00 90.06 101 LEU A N 1
ATOM 837 C CA . LEU A 1 101 ? 0.833 -2.105 11.107 1.00 90.06 101 LEU A CA 1
ATOM 838 C C . LEU A 1 101 ? 0.608 -3.557 11.536 1.00 90.06 101 LEU A C 1
ATOM 840 O O . LEU A 1 101 ? -0.366 -3.842 12.220 1.00 90.06 101 LEU A O 1
ATOM 844 N N . THR A 1 102 ? 1.517 -4.477 11.206 1.00 93.62 102 THR A N 1
ATOM 845 C CA . THR A 1 102 ? 1.456 -5.867 11.688 1.00 93.62 102 THR A CA 1
ATOM 846 C C . THR A 1 102 ? 1.480 -5.902 13.214 1.00 93.62 102 THR A C 1
ATOM 848 O O . THR A 1 102 ? 0.636 -6.552 13.835 1.00 93.62 102 THR A O 1
ATOM 851 N N . ARG A 1 103 ? 2.423 -5.188 13.839 1.00 91.19 103 ARG A N 1
ATOM 852 C CA . ARG A 1 103 ? 2.520 -5.101 15.302 1.00 91.19 103 ARG A CA 1
ATOM 853 C C . ARG A 1 103 ? 1.267 -4.468 15.903 1.00 91.19 103 ARG A C 1
ATOM 855 O O . ARG A 1 103 ? 0.732 -5.005 16.872 1.00 91.19 103 ARG A O 1
ATOM 862 N N . ASP A 1 104 ? 0.803 -3.374 15.315 1.00 89.38 104 ASP A N 1
ATOM 863 C CA . ASP A 1 104 ? -0.302 -2.585 15.854 1.00 89.38 104 ASP A CA 1
ATOM 864 C C . ASP A 1 104 ? -1.662 -3.287 15.666 1.00 89.38 104 ASP A C 1
ATOM 866 O O . ASP A 1 104 ? -2.545 -3.152 16.505 1.00 89.38 104 ASP A O 1
ATOM 870 N N . LEU A 1 105 ? -1.828 -4.118 14.631 1.00 89.81 105 LEU A N 1
ATOM 871 C CA . LEU A 1 105 ? -3.000 -4.989 14.465 1.00 89.81 105 LEU A CA 1
ATOM 872 C C . LEU A 1 105 ? -3.028 -6.142 15.482 1.00 89.81 105 LEU A C 1
ATOM 874 O O . LEU A 1 105 ? -4.100 -6.516 15.966 1.00 89.81 105 LEU A O 1
ATOM 878 N N . ALA A 1 106 ? -1.862 -6.710 15.814 1.00 90.81 106 ALA A N 1
ATOM 879 C CA . ALA A 1 106 ? -1.758 -7.781 16.808 1.00 90.81 106 ALA A CA 1
ATOM 880 C C . ALA A 1 106 ? -1.972 -7.264 18.234 1.00 90.81 106 ALA A C 1
ATOM 882 O O . ALA A 1 106 ? -2.612 -7.928 19.045 1.00 90.81 106 ALA A O 1
ATOM 883 N N . ASN A 1 107 ? -1.421 -6.088 18.538 1.00 86.69 107 ASN A N 1
ATOM 884 C CA . ASN A 1 107 ? -1.447 -5.488 19.866 1.00 86.69 107 ASN A CA 1
ATOM 885 C C . ASN A 1 107 ? -1.823 -4.005 19.756 1.00 86.69 107 ASN A C 1
ATOM 887 O O . ASN A 1 107 ? -0.947 -3.151 19.921 1.00 86.69 107 ASN A O 1
ATOM 891 N N . PRO A 1 108 ? -3.098 -3.683 19.471 1.00 79.06 108 PRO A N 1
ATOM 892 C CA . PRO A 1 108 ? -3.526 -2.303 19.300 1.00 79.06 108 PRO A CA 1
ATOM 893 C C . PRO A 1 108 ? -3.284 -1.513 20.593 1.00 79.06 108 PRO A C 1
ATOM 895 O O . PRO A 1 108 ? -3.794 -1.897 21.652 1.00 79.06 108 PRO A O 1
ATOM 898 N N . PRO A 1 109 ? -2.511 -0.412 20.546 1.00 75.38 109 PRO A N 1
ATOM 899 C CA . PRO A 1 109 ? -2.383 0.507 21.665 1.00 75.38 109 PRO A CA 1
ATOM 900 C C . PRO A 1 109 ? -3.753 0.961 22.183 1.00 75.38 109 PRO A C 1
ATOM 902 O O . PRO A 1 109 ? -4.672 1.217 21.410 1.00 75.38 109 PRO A O 1
ATOM 905 N N . ALA A 1 110 ? -3.882 1.123 23.503 1.00 70.88 110 ALA A N 1
ATOM 906 C CA . ALA A 1 110 ? -5.162 1.405 24.169 1.00 70.88 110 ALA A CA 1
ATOM 907 C C . ALA A 1 110 ? -5.870 2.702 23.716 1.00 70.88 110 ALA A C 1
ATOM 909 O O . ALA A 1 110 ? -7.041 2.901 24.021 1.00 70.88 110 ALA A O 1
ATOM 910 N N . TYR A 1 111 ? -5.158 3.589 23.022 1.00 70.94 111 TYR A N 1
ATOM 911 C CA . TYR A 1 111 ? -5.643 4.881 22.539 1.00 70.94 111 TYR A CA 1
ATOM 912 C C . TYR A 1 111 ? -5.925 4.898 21.028 1.00 70.94 111 TYR A C 1
ATOM 914 O O . TYR A 1 111 ? -6.162 5.969 20.480 1.00 70.94 111 TYR A O 1
ATOM 922 N N . TYR A 1 112 ? -5.872 3.751 20.346 1.00 74.88 112 TYR A N 1
ATOM 923 C CA . TYR A 1 112 ? -6.188 3.666 18.920 1.00 74.88 112 TYR A CA 1
ATOM 924 C C . TYR A 1 112 ? -7.677 3.457 18.695 1.00 74.88 112 TYR A C 1
ATOM 926 O O . TYR A 1 112 ? -8.275 2.526 19.244 1.00 74.88 112 TYR A O 1
ATOM 934 N N . HIS A 1 113 ? -8.263 4.266 17.814 1.00 77.56 113 HIS A N 1
ATOM 935 C CA . HIS A 1 113 ? -9.549 3.928 17.235 1.00 77.56 113 HIS A CA 1
ATOM 936 C C . HIS A 1 113 ? -9.344 2.927 16.090 1.00 77.56 113 HIS A C 1
ATOM 938 O O . HIS A 1 113 ? -8.507 3.123 15.214 1.00 77.56 113 HIS A O 1
ATOM 944 N N . GLN A 1 114 ? -10.120 1.844 16.056 1.00 77.06 114 GLN A N 1
ATOM 945 C CA . GLN A 1 114 ? -9.977 0.802 15.023 1.00 77.06 114 GLN A CA 1
ATOM 946 C C . GLN A 1 114 ? -10.183 1.338 13.599 1.00 77.06 114 GLN A C 1
ATOM 948 O O . GLN A 1 114 ? -9.551 0.863 12.659 1.00 77.06 114 GLN A O 1
ATOM 953 N N . ALA A 1 115 ? -11.012 2.375 13.445 1.00 80.31 115 ALA A N 1
ATOM 954 C CA . ALA A 1 115 ? -11.167 3.061 12.165 1.00 80.31 115 ALA A CA 1
ATOM 955 C C . ALA A 1 115 ? -9.848 3.688 11.676 1.00 80.31 115 ALA A C 1
ATOM 957 O O . ALA A 1 115 ? -9.574 3.635 10.485 1.00 80.31 115 ALA A O 1
ATOM 958 N N . GLU A 1 116 ? -9.000 4.201 12.574 1.00 84.06 116 GLU A N 1
ATOM 959 C CA . GLU A 1 116 ? -7.695 4.772 12.212 1.00 84.06 116 GLU A CA 1
ATOM 960 C C . GLU A 1 116 ? -6.765 3.695 11.629 1.00 84.06 116 GLU A C 1
ATOM 962 O O . GLU A 1 116 ? -6.152 3.900 10.583 1.00 84.06 116 GLU A O 1
ATOM 967 N N . LEU A 1 117 ? -6.708 2.508 12.249 1.00 84.81 117 LEU A N 1
ATOM 968 C CA . LEU A 1 117 ? -5.952 1.360 11.722 1.00 84.81 117 LEU A CA 1
ATOM 969 C C . LEU A 1 117 ? -6.490 0.887 10.363 1.00 84.81 117 LEU A C 1
ATOM 971 O O . LEU A 1 117 ? -5.722 0.490 9.486 1.00 84.81 117 LEU A O 1
ATOM 975 N N . ALA A 1 118 ? -7.805 0.940 10.170 1.00 85.94 118 ALA A N 1
ATOM 976 C CA . ALA A 1 118 ? -8.442 0.544 8.922 1.00 85.94 118 ALA A CA 1
ATOM 977 C C . ALA A 1 118 ? -8.162 1.549 7.782 1.00 85.94 118 ALA A C 1
ATOM 979 O O . ALA A 1 118 ? -7.865 1.154 6.648 1.00 85.94 118 ALA A O 1
ATOM 980 N N . GLU A 1 119 ? -8.161 2.853 8.080 1.00 86.25 119 GLU A N 1
ATOM 981 C CA . GLU A 1 119 ? -7.763 3.889 7.120 1.00 86.25 119 GLU A CA 1
ATOM 982 C C . GLU A 1 119 ? -6.270 3.762 6.741 1.00 86.25 119 GLU A C 1
ATOM 984 O O . GLU A 1 119 ? -5.921 3.916 5.568 1.00 86.25 119 GLU A O 1
ATOM 989 N N . MET A 1 120 ? -5.395 3.360 7.674 1.00 87.81 120 MET A N 1
ATOM 990 C CA . MET A 1 120 ? -3.979 3.082 7.378 1.00 87.81 120 MET A CA 1
ATOM 991 C C . MET A 1 120 ? -3.775 1.965 6.354 1.00 87.81 120 MET A C 1
ATOM 993 O O . MET A 1 120 ? -2.952 2.105 5.446 1.00 87.81 120 MET A O 1
ATOM 997 N N . LEU A 1 121 ? -4.539 0.871 6.457 1.00 89.38 121 LEU A N 1
ATOM 998 C CA . LEU A 1 121 ? -4.500 -0.215 5.468 1.00 89.38 121 LEU A CA 1
ATOM 999 C C . LEU A 1 121 ? -4.872 0.286 4.067 1.00 89.38 121 LEU A C 1
ATOM 1001 O O . LEU A 1 121 ? -4.313 -0.175 3.071 1.00 89.38 121 LEU A O 1
ATOM 1005 N N . SER A 1 122 ? -5.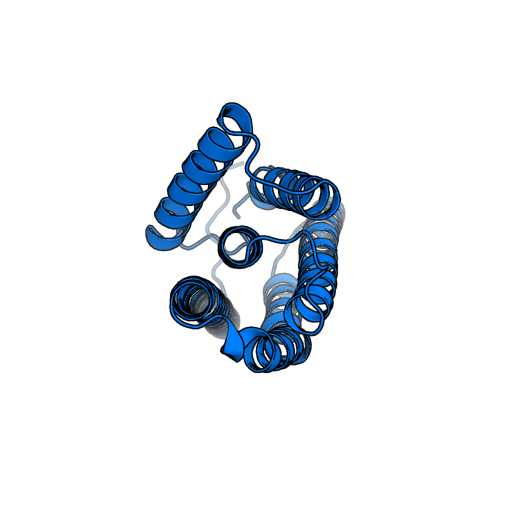767 1.271 3.987 1.00 86.81 122 SER A N 1
ATOM 1006 C CA . SER A 1 122 ? -6.183 1.866 2.714 1.00 86.81 122 SER A CA 1
ATOM 1007 C C . SER A 1 122 ? -5.092 2.731 2.102 1.00 86.81 122 SER A C 1
ATOM 1009 O O . SER A 1 122 ? -4.833 2.625 0.906 1.00 86.81 122 SER A O 1
ATOM 1011 N N . ILE A 1 123 ? -4.401 3.550 2.900 1.00 87.00 123 ILE A N 1
ATOM 1012 C CA . ILE A 1 123 ? -3.267 4.327 2.382 1.00 87.00 123 ILE A CA 1
ATOM 1013 C C . ILE A 1 123 ? -2.122 3.410 1.970 1.00 87.00 123 ILE A C 1
ATOM 1015 O O . ILE A 1 123 ? -1.533 3.614 0.910 1.00 87.00 123 ILE A O 1
ATOM 1019 N N . LEU A 1 124 ? -1.839 2.365 2.749 1.00 90.81 124 LEU A N 1
ATOM 1020 C CA . LEU A 1 124 ? -0.857 1.356 2.368 1.00 90.81 124 LEU A CA 1
ATOM 1021 C C . LEU A 1 124 ? -1.202 0.733 1.003 1.00 90.81 124 LEU A C 1
ATOM 1023 O O . LEU A 1 124 ? -0.321 0.607 0.149 1.00 90.81 124 LEU A O 1
ATOM 1027 N N . ALA A 1 125 ? -2.480 0.413 0.766 1.00 88.88 125 ALA A N 1
ATOM 1028 C CA . ALA A 1 125 ? -2.954 -0.083 -0.524 1.00 88.88 125 ALA A CA 1
ATOM 1029 C C . ALA A 1 125 ? -2.685 0.915 -1.662 1.00 88.88 125 ALA A C 1
ATOM 1031 O O . ALA A 1 125 ? -2.238 0.502 -2.732 1.00 88.88 125 ALA A O 1
ATOM 1032 N N . VAL A 1 126 ? -2.883 2.219 -1.433 1.00 85.44 126 VAL A N 1
ATOM 1033 C CA . VAL A 1 126 ? -2.557 3.268 -2.417 1.00 85.44 126 VAL A CA 1
ATOM 1034 C C . VAL A 1 126 ? -1.053 3.339 -2.676 1.00 85.44 126 VAL A C 1
ATOM 1036 O O . VAL A 1 126 ? -0.639 3.356 -3.834 1.00 85.44 126 VAL A O 1
ATOM 1039 N N . CYS A 1 127 ? -0.223 3.342 -1.629 1.00 87.12 127 CYS A N 1
ATOM 1040 C CA . CYS A 1 127 ? 1.236 3.368 -1.757 1.00 87.12 127 CYS A CA 1
ATOM 1041 C C . CYS A 1 127 ? 1.752 2.183 -2.585 1.00 87.12 127 CYS A C 1
ATOM 1043 O O . CYS A 1 127 ? 2.592 2.370 -3.467 1.00 87.12 127 CYS A O 1
ATOM 1045 N N . ILE A 1 128 ? 1.203 0.985 -2.361 1.00 87.44 128 ILE A N 1
ATOM 1046 C CA . ILE A 1 128 ? 1.514 -0.214 -3.151 1.00 87.44 128 ILE A CA 1
ATOM 1047 C C . ILE A 1 128 ? 0.954 -0.099 -4.574 1.00 87.44 128 ILE A C 1
ATOM 1049 O O . ILE A 1 128 ? 1.649 -0.424 -5.534 1.00 87.44 128 ILE A O 1
ATOM 1053 N N . GLY A 1 129 ? -0.259 0.425 -4.748 1.00 79.50 129 GLY A N 1
ATOM 1054 C CA . GLY A 1 129 ? -0.853 0.682 -6.063 1.00 79.50 129 GLY A CA 1
ATOM 1055 C C . GLY A 1 129 ? -0.038 1.671 -6.907 1.00 79.50 129 GLY A C 1
ATOM 1056 O O . GLY A 1 129 ? 0.026 1.542 -8.130 1.00 79.50 129 GLY A O 1
ATOM 1057 N N . HIS A 1 130 ? 0.643 2.616 -6.253 1.00 78.12 130 HIS A N 1
ATOM 1058 C CA . HIS A 1 130 ? 1.582 3.562 -6.859 1.00 78.12 130 HIS A CA 1
ATOM 1059 C C . HIS A 1 130 ? 2.968 2.955 -7.149 1.00 78.12 130 HIS A C 1
ATOM 1061 O O . HIS A 1 130 ? 3.800 3.620 -7.775 1.00 78.12 130 HIS A O 1
ATOM 1067 N N . LEU A 1 131 ? 3.253 1.710 -6.748 1.00 77.69 131 LEU A N 1
ATOM 1068 C CA . LEU A 1 131 ? 4.463 1.011 -7.186 1.00 77.69 131 LEU A CA 1
ATOM 1069 C C . LEU A 1 131 ? 4.381 0.714 -8.689 1.00 77.69 131 LEU A C 1
ATOM 1071 O O . LEU A 1 131 ? 3.349 0.311 -9.230 1.00 77.69 131 LEU A O 1
ATOM 1075 N N . HIS A 1 132 ? 5.470 1.001 -9.392 1.00 67.25 132 HIS A N 1
ATOM 1076 C CA . HIS A 1 132 ? 5.434 1.354 -10.808 1.00 67.25 132 HIS A CA 1
ATOM 1077 C C . HIS A 1 132 ? 5.356 0.161 -11.767 1.00 67.25 132 HIS A C 1
ATOM 1079 O O . HIS A 1 132 ? 6.217 -0.709 -11.748 1.00 67.25 132 HIS A O 1
ATOM 1085 N N . TYR A 1 133 ? 4.412 0.235 -12.714 1.00 55.72 133 TYR A N 1
ATOM 1086 C CA . TYR A 1 133 ? 4.620 -0.148 -14.116 1.00 55.72 133 TYR A CA 1
ATOM 1087 C C . TYR A 1 133 ? 3.627 0.619 -15.015 1.00 55.72 133 TYR A C 1
ATOM 1089 O O . TYR A 1 133 ? 2.443 0.706 -14.698 1.00 55.72 133 TYR A O 1
ATOM 1097 N N . ARG A 1 134 ? 4.099 1.221 -16.118 1.00 49.25 134 ARG A N 1
ATOM 1098 C CA . ARG A 1 134 ? 3.433 2.299 -16.897 1.00 49.25 134 ARG A CA 1
ATOM 1099 C C . ARG A 1 134 ? 2.166 1.899 -17.681 1.00 49.25 134 ARG A C 1
ATOM 1101 O O . ARG A 1 134 ? 1.639 2.712 -18.440 1.00 49.25 134 ARG A O 1
ATOM 1108 N N . LYS A 1 135 ? 1.633 0.684 -17.541 1.00 43.81 135 LYS A N 1
ATOM 1109 C CA . LYS A 1 135 ? 0.341 0.345 -18.162 1.00 43.81 135 LYS A CA 1
ATOM 1110 C C . LYS A 1 135 ? -0.785 0.842 -17.254 1.00 43.81 135 LYS A C 1
ATOM 1112 O O . LYS A 1 135 ? -1.352 0.070 -16.500 1.00 43.81 135 LYS A O 1
ATOM 1117 N N . GLN A 1 136 ? -1.069 2.143 -17.369 1.00 47.62 136 GLN A N 1
ATOM 1118 C CA . GLN A 1 136 ? -2.160 2.870 -16.711 1.00 47.62 136 GLN A CA 1
ATOM 1119 C C . GLN A 1 136 ? -2.018 2.950 -15.179 1.00 47.62 136 GLN A C 1
ATOM 1121 O O . GLN A 1 136 ? -1.860 1.951 -14.481 1.00 47.62 136 GLN A O 1
ATOM 1126 N N . VAL A 1 137 ? -2.107 4.166 -14.627 1.00 53.50 137 VAL A N 1
ATOM 1127 C CA . VAL A 1 137 ? -2.602 4.283 -13.251 1.00 53.50 137 VAL A CA 1
ATOM 1128 C C . VAL A 1 137 ? -4.027 3.766 -13.334 1.00 53.50 137 VAL A C 1
ATOM 1130 O O . VAL A 1 137 ? -4.879 4.429 -13.934 1.00 53.50 137 VAL A O 1
ATOM 1133 N N . ASP A 1 138 ? -4.220 2.539 -12.853 1.00 63.66 138 ASP A N 1
ATOM 1134 C CA . ASP A 1 138 ? -5.516 1.876 -12.811 1.00 63.66 138 ASP A CA 1
ATOM 1135 C C . ASP A 1 138 ? -6.530 2.883 -12.254 1.00 63.66 138 ASP A C 1
ATOM 1137 O O . ASP A 1 138 ? -6.245 3.577 -11.272 1.00 63.66 138 ASP A O 1
ATOM 1141 N N . GLU A 1 139 ? -7.682 3.016 -12.911 1.00 69.56 139 GLU A N 1
ATOM 1142 C CA . GLU A 1 139 ? -8.779 3.859 -12.427 1.00 69.56 139 GLU A CA 1
ATOM 1143 C C . GLU A 1 139 ? -9.066 3.559 -10.952 1.00 69.56 139 GLU A C 1
ATOM 1145 O O . GLU A 1 139 ? -9.297 4.469 -10.161 1.00 69.56 139 GLU A O 1
ATOM 1150 N N . HIS A 1 140 ? -8.921 2.290 -10.567 1.00 68.62 140 HIS A N 1
ATOM 1151 C CA . HIS A 1 140 ? -9.035 1.841 -9.195 1.00 68.62 140 HIS A CA 1
ATOM 1152 C C . HIS A 1 140 ? -8.023 2.513 -8.252 1.00 68.62 140 HIS A C 1
ATOM 1154 O O . HIS A 1 140 ? -8.395 3.031 -7.204 1.00 68.62 140 HIS A O 1
ATOM 1160 N N . VAL A 1 141 ? -6.747 2.586 -8.641 1.00 71.56 141 VAL A N 1
ATOM 1161 C CA . VAL A 1 141 ? -5.693 3.242 -7.849 1.00 71.56 141 VAL A CA 1
ATOM 1162 C C . VAL A 1 141 ? -5.924 4.747 -7.746 1.00 71.56 141 VAL A C 1
ATOM 1164 O O . VAL A 1 141 ? -5.693 5.332 -6.689 1.00 71.56 141 VAL A O 1
ATOM 1167 N N . ARG A 1 142 ? -6.445 5.372 -8.808 1.00 76.94 142 ARG A N 1
ATOM 1168 C CA . ARG A 1 142 ? -6.829 6.789 -8.778 1.00 76.94 142 ARG A CA 1
ATOM 1169 C C . ARG A 1 142 ? -7.971 7.044 -7.796 1.00 76.94 142 ARG A C 1
ATOM 1171 O O . ARG A 1 142 ? -7.840 7.914 -6.946 1.00 76.94 142 ARG A O 1
ATOM 1178 N N . GLN A 1 143 ? -9.032 6.243 -7.853 1.00 77.00 143 GLN A N 1
ATOM 1179 C CA . GLN A 1 143 ? -10.162 6.343 -6.926 1.00 77.00 143 GLN A CA 1
ATOM 1180 C C . GLN A 1 143 ? -9.726 6.139 -5.470 1.00 77.00 143 GLN A C 1
ATOM 1182 O O . GLN A 1 143 ? -10.154 6.883 -4.589 1.00 77.00 143 GLN A O 1
ATOM 1187 N N . MET A 1 144 ? -8.837 5.174 -5.211 1.00 77.19 144 MET A N 1
ATOM 1188 C CA . MET A 1 144 ? -8.279 4.975 -3.872 1.00 77.19 144 MET A CA 1
ATOM 1189 C C . MET A 1 144 ? -7.455 6.181 -3.404 1.00 77.19 144 MET A C 1
ATOM 1191 O O . MET A 1 144 ? -7.547 6.576 -2.243 1.00 77.19 144 MET A O 1
ATOM 1195 N N . ARG A 1 145 ? -6.663 6.786 -4.297 1.00 82.38 145 ARG A N 1
ATOM 1196 C CA . ARG A 1 145 ? -5.895 7.997 -3.991 1.00 82.38 145 ARG A CA 1
ATOM 1197 C C . ARG A 1 145 ? -6.812 9.166 -3.639 1.00 82.38 145 ARG A C 1
ATOM 1199 O O . ARG A 1 145 ? -6.552 9.847 -2.651 1.00 82.38 145 ARG A O 1
ATOM 1206 N N . ASP A 1 146 ? -7.871 9.386 -4.410 1.00 82.56 146 ASP A N 1
ATOM 1207 C CA . ASP A 1 146 ? -8.830 10.466 -4.155 1.00 82.56 146 ASP A 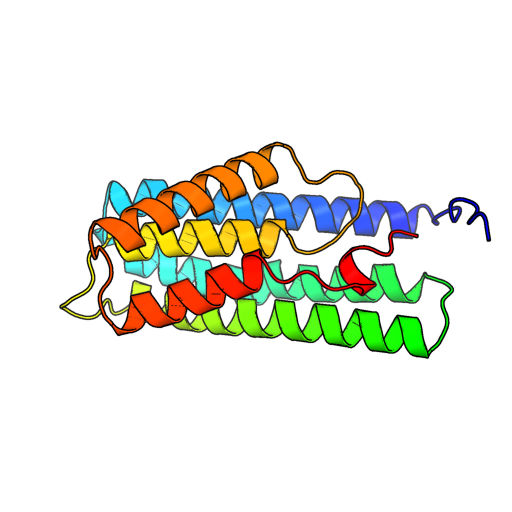CA 1
ATOM 1208 C C . ASP A 1 146 ? -9.532 10.254 -2.800 1.00 82.56 146 ASP A C 1
ATOM 1210 O O . ASP A 1 146 ? -9.640 11.179 -1.993 1.00 82.56 146 ASP A O 1
ATOM 1214 N N . ALA A 1 147 ? -9.903 9.007 -2.482 1.00 81.69 147 ALA A N 1
ATOM 1215 C CA . ALA A 1 147 ? -10.424 8.648 -1.165 1.00 81.69 147 ALA A CA 1
ATOM 1216 C C . ALA A 1 147 ? -9.404 8.912 -0.040 1.00 81.69 147 ALA A C 1
ATOM 1218 O O . ALA A 1 147 ? -9.772 9.441 1.008 1.00 81.69 147 ALA A O 1
ATOM 1219 N N . ALA A 1 148 ? -8.119 8.605 -0.251 1.00 84.75 148 ALA A N 1
ATOM 1220 C CA . ALA A 1 148 ? -7.056 8.899 0.712 1.00 84.75 148 ALA A CA 1
ATOM 1221 C C . ALA A 1 148 ? -6.855 10.399 0.947 1.00 84.75 148 ALA A C 1
ATOM 1223 O O . ALA A 1 148 ? -6.638 10.821 2.085 1.00 84.75 148 ALA A O 1
ATOM 1224 N N . GLN A 1 149 ? -6.972 11.219 -0.098 1.00 85.94 149 GLN A N 1
ATOM 1225 C CA . GLN A 1 149 ? -6.921 12.675 0.031 1.00 85.94 149 GLN A CA 1
ATOM 1226 C C . GLN A 1 149 ? -8.077 13.214 0.879 1.00 85.94 149 GLN A C 1
ATOM 1228 O O . GLN A 1 149 ? -7.844 14.045 1.759 1.00 85.94 149 GLN A O 1
ATOM 1233 N N . GLU A 1 150 ? -9.289 12.696 0.676 1.00 85.25 150 GLU A N 1
ATOM 1234 C CA . GLU A 1 150 ? -10.454 13.060 1.484 1.00 85.25 150 GLU A CA 1
ATOM 1235 C C . GLU A 1 150 ? -10.290 12.629 2.951 1.00 85.25 150 GLU A C 1
ATOM 1237 O O . GLU A 1 150 ? -10.532 13.423 3.861 1.00 85.25 150 GLU A O 1
ATOM 1242 N N . MET A 1 151 ? -9.797 11.409 3.210 1.00 82.62 151 MET A N 1
ATOM 1243 C CA . MET A 1 151 ? -9.489 10.957 4.577 1.00 82.62 151 MET A CA 1
ATOM 1244 C C . MET A 1 151 ? -8.493 11.898 5.271 1.00 82.62 151 MET A C 1
ATOM 1246 O O . MET A 1 151 ? -8.710 12.314 6.411 1.00 82.62 151 MET A O 1
ATOM 1250 N N . ASN A 1 152 ? -7.437 12.315 4.564 1.00 84.81 152 ASN A N 1
ATOM 1251 C CA . ASN A 1 152 ? -6.439 13.229 5.117 1.00 84.81 152 ASN A CA 1
ATOM 1252 C C . ASN A 1 152 ? -7.019 14.623 5.410 1.00 84.81 152 ASN A C 1
ATOM 1254 O O . ASN A 1 152 ? -6.668 15.241 6.417 1.00 84.81 152 ASN A O 1
ATOM 1258 N N . HIS A 1 153 ? -7.937 15.110 4.571 1.00 85.44 153 HIS A N 1
ATOM 1259 C CA . HIS A 1 153 ? -8.642 16.366 4.820 1.00 85.44 153 HIS A CA 1
ATOM 1260 C C . HIS A 1 153 ? -9.510 16.297 6.086 1.00 85.44 153 HIS A C 1
ATOM 1262 O O . HIS A 1 153 ? -9.457 17.199 6.931 1.00 85.44 153 HIS A O 1
ATOM 1268 N N . ARG A 1 154 ? -10.259 15.201 6.273 1.00 82.50 154 ARG A N 1
ATOM 1269 C CA . ARG A 1 154 ? -11.045 14.972 7.497 1.00 82.50 154 ARG A CA 1
ATOM 1270 C C . ARG A 1 154 ? -10.160 14.904 8.735 1.00 82.50 154 ARG A C 1
ATOM 1272 O O . ARG A 1 154 ? -10.452 15.566 9.726 1.00 82.50 154 ARG A O 1
ATOM 1279 N N . ARG A 1 155 ? -9.038 14.183 8.669 1.00 82.88 155 ARG A N 1
ATOM 1280 C CA . ARG A 1 155 ? -8.049 14.142 9.756 1.00 82.88 155 ARG A CA 1
ATOM 1281 C C . ARG A 1 155 ? -7.582 15.548 10.142 1.00 82.88 155 ARG A C 1
ATOM 1283 O O . ARG A 1 155 ? -7.602 15.880 11.325 1.00 82.88 155 ARG A O 1
ATOM 1290 N N . ALA A 1 156 ? -7.175 16.361 9.164 1.00 82.62 156 ALA A N 1
ATOM 1291 C CA . ALA A 1 156 ? -6.635 17.701 9.405 1.00 82.62 156 ALA A CA 1
ATOM 1292 C C . ALA A 1 156 ? -7.656 18.659 10.043 1.00 82.62 156 ALA A C 1
ATOM 1294 O O . ALA A 1 156 ? -7.275 19.581 10.759 1.00 82.62 156 ALA A O 1
ATOM 1295 N N . THR A 1 157 ? -8.948 18.439 9.792 1.00 82.12 157 THR A N 1
ATOM 1296 C CA . THR A 1 157 ? -10.036 19.291 10.295 1.00 82.12 157 THR A CA 1
ATOM 1297 C C . THR A 1 157 ? -10.652 18.786 11.602 1.00 82.12 157 THR A C 1
ATOM 1299 O O . THR A 1 157 ? -11.136 19.598 12.386 1.00 82.12 157 THR A O 1
ATOM 1302 N N . GLN A 1 158 ? -10.627 17.474 11.859 1.00 79.00 158 GLN A N 1
ATOM 1303 C CA . GLN A 1 158 ? -11.329 16.840 12.986 1.00 79.00 158 GLN A CA 1
ATOM 1304 C C . GLN A 1 158 ? -10.400 16.255 14.063 1.00 79.00 158 GLN A C 1
ATOM 1306 O O . GLN A 1 158 ? -10.878 15.910 15.140 1.00 79.00 158 GLN A O 1
ATOM 1311 N N . GLY A 1 159 ? -9.087 16.149 13.814 1.00 70.94 159 GLY A N 1
ATOM 1312 C CA . GLY A 1 159 ? -8.113 15.654 14.799 1.00 70.94 159 GLY A CA 1
ATOM 1313 C C . GLY A 1 159 ? -8.199 14.147 15.070 1.00 70.94 159 GLY A C 1
ATOM 1314 O O . GLY A 1 159 ? -7.947 13.710 16.186 1.00 70.94 159 GLY A O 1
ATOM 1315 N N . TYR A 1 160 ? -8.567 13.364 14.052 1.00 67.75 160 TYR A N 1
ATOM 1316 C CA . TYR A 1 160 ? -9.030 11.974 14.178 1.00 67.75 160 TYR A CA 1
ATOM 1317 C C . TYR A 1 160 ? -7.952 10.928 14.536 1.00 67.75 160 TYR A C 1
ATOM 1319 O O . TYR A 1 160 ? -8.298 9.767 14.645 1.00 67.75 160 TYR A O 1
ATOM 1327 N N . PHE A 1 161 ? -6.672 11.289 14.705 1.00 70.38 161 PHE A N 1
ATOM 1328 C CA . PHE A 1 161 ? -5.590 10.311 14.912 1.00 70.38 161 PHE A CA 1
ATOM 1329 C C . PHE A 1 161 ? -4.797 10.551 16.196 1.00 70.38 161 PHE A C 1
ATOM 1331 O O . PHE A 1 161 ? -4.370 11.675 16.478 1.00 70.38 161 PHE A O 1
ATOM 1338 N N . GLY A 1 162 ? -4.520 9.471 16.934 1.00 69.62 162 GLY A N 1
ATOM 1339 C CA . GLY A 1 162 ? -3.568 9.499 18.048 1.00 69.62 162 GLY A CA 1
ATOM 1340 C C . GLY A 1 162 ? -2.134 9.837 17.589 1.00 69.62 162 GLY A C 1
ATOM 1341 O O . GLY A 1 162 ? -1.801 9.630 16.422 1.00 69.62 162 GLY A O 1
ATOM 1342 N N . PRO A 1 163 ? -1.230 10.302 18.479 1.00 75.38 163 PRO A N 1
ATOM 1343 C CA . PRO A 1 163 ? 0.086 10.827 18.087 1.00 75.38 163 PRO A CA 1
ATOM 1344 C C . PRO A 1 163 ? 0.941 9.854 17.264 1.00 75.38 163 PRO A C 1
ATOM 1346 O O . PRO A 1 163 ? 1.595 10.263 16.310 1.00 75.38 163 PRO A O 1
ATOM 1349 N N . HIS A 1 164 ? 0.923 8.560 17.608 1.00 79.81 164 HIS A N 1
ATOM 1350 C CA . HIS A 1 164 ? 1.713 7.557 16.893 1.00 79.81 164 HIS A CA 1
ATOM 1351 C C . HIS A 1 164 ? 1.169 7.282 15.480 1.00 79.81 164 HIS A C 1
ATOM 1353 O O . HIS A 1 164 ? 1.950 7.321 14.530 1.00 79.81 164 HIS A O 1
ATOM 1359 N N . LEU A 1 165 ? -0.145 7.067 15.322 1.00 77.94 165 LEU A N 1
ATOM 1360 C CA . LEU A 1 165 ? -0.739 6.876 13.992 1.00 77.94 165 LEU A CA 1
ATOM 1361 C C . LEU A 1 165 ? -0.703 8.165 13.174 1.00 77.94 165 LEU A C 1
ATOM 1363 O O . LEU A 1 165 ? -0.522 8.098 11.971 1.00 77.94 165 LEU A O 1
ATOM 1367 N N . GLY A 1 166 ? -0.786 9.340 13.795 1.00 81.88 166 GLY A N 1
ATOM 1368 C CA . GLY A 1 166 ? -0.605 10.608 13.089 1.00 81.88 166 GLY A CA 1
ATOM 1369 C C . GLY A 1 166 ? 0.737 10.680 12.352 1.00 81.88 166 GLY A C 1
ATOM 1370 O O . GLY A 1 166 ? 0.759 11.046 11.181 1.00 81.88 166 GLY A O 1
ATOM 1371 N N . ILE A 1 167 ? 1.828 10.253 13.000 1.00 84.56 167 ILE A N 1
ATOM 1372 C CA . ILE A 1 167 ? 3.167 10.206 12.387 1.00 84.56 167 ILE A CA 1
ATOM 1373 C C . ILE A 1 167 ? 3.206 9.188 11.246 1.00 84.56 167 ILE A C 1
ATOM 1375 O O . ILE A 1 167 ? 3.581 9.533 10.130 1.00 84.56 167 ILE A O 1
ATOM 1379 N N . VAL A 1 168 ? 2.768 7.950 11.500 1.00 84.19 168 VAL A N 1
ATOM 1380 C CA . VAL A 1 168 ? 2.748 6.891 10.473 1.00 84.19 168 VAL A CA 1
ATOM 1381 C C . VAL A 1 168 ? 1.918 7.325 9.259 1.00 84.19 168 VAL A C 1
ATOM 1383 O O . VAL A 1 168 ? 2.281 7.048 8.118 1.00 84.19 168 VAL A O 1
ATOM 1386 N N . TRP A 1 169 ? 0.826 8.052 9.497 1.00 85.56 169 TRP A N 1
ATOM 1387 C CA . TRP A 1 169 ? -0.068 8.549 8.464 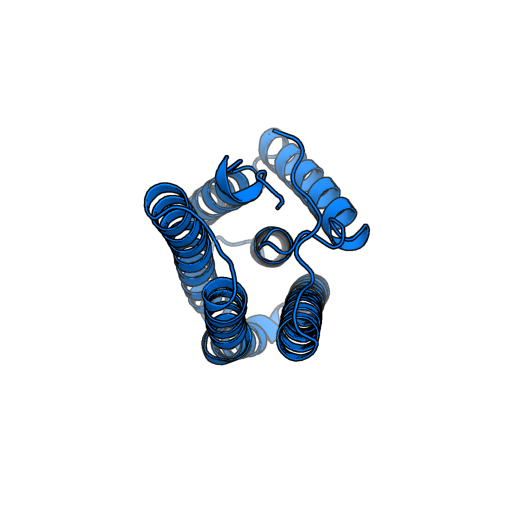1.00 85.56 169 TRP A CA 1
ATOM 1388 C C . TRP A 1 169 ? 0.628 9.606 7.626 1.00 85.56 169 TRP A C 1
ATOM 1390 O O . TRP A 1 169 ? 0.607 9.517 6.404 1.00 85.56 169 TRP A O 1
ATOM 1400 N N . ASP A 1 170 ? 1.233 10.606 8.272 1.00 87.00 170 ASP A N 1
ATOM 1401 C CA . ASP A 1 170 ? 1.949 11.678 7.583 1.00 87.00 170 ASP A CA 1
ATOM 1402 C C . ASP A 1 170 ? 3.043 11.121 6.686 1.00 87.00 170 ASP A C 1
ATOM 1404 O O . ASP A 1 170 ? 3.171 11.530 5.533 1.00 87.00 170 ASP A O 1
ATOM 1408 N N . GLU A 1 171 ? 3.781 10.133 7.179 1.00 87.75 171 GLU A N 1
ATOM 1409 C CA . GLU A 1 171 ? 4.847 9.519 6.413 1.00 87.75 171 GLU A CA 1
ATOM 1410 C C . GLU A 1 171 ? 4.330 8.644 5.256 1.00 87.75 171 GLU A C 1
ATOM 1412 O O . GLU A 1 171 ? 4.876 8.693 4.150 1.00 87.75 171 GLU A O 1
ATOM 1417 N N . LEU A 1 172 ? 3.251 7.879 5.457 1.00 85.44 172 LEU A N 1
ATOM 1418 C CA . LEU A 1 172 ? 2.586 7.145 4.376 1.00 85.44 172 LEU A CA 1
ATOM 1419 C C . LEU A 1 172 ? 1.992 8.099 3.328 1.00 85.44 172 LEU A C 1
ATOM 1421 O O . LEU A 1 172 ? 2.060 7.828 2.129 1.00 85.44 172 LEU A O 1
ATOM 1425 N N . PHE A 1 173 ? 1.435 9.231 3.754 1.00 85.50 173 PHE A N 1
ATOM 1426 C CA . PHE A 1 173 ? 0.854 10.234 2.866 1.00 85.50 173 PHE A CA 1
ATOM 1427 C C . PHE A 1 173 ? 1.936 11.002 2.094 1.00 85.50 173 PHE A C 1
ATOM 1429 O O . PHE A 1 173 ? 1.767 11.299 0.909 1.00 85.50 173 PHE A O 1
ATOM 1436 N N . GLU A 1 174 ? 3.076 11.284 2.722 1.00 86.44 174 GLU A N 1
ATOM 1437 C CA . GLU A 1 174 ? 4.271 11.792 2.049 1.00 86.44 174 GLU A CA 1
ATOM 1438 C C . GLU A 1 174 ? 4.750 10.792 0.990 1.00 86.44 174 GLU A C 1
ATOM 1440 O O . GLU A 1 174 ? 4.961 11.163 -0.166 1.00 86.44 174 GLU A O 1
ATOM 1445 N N . LEU A 1 175 ? 4.844 9.508 1.345 1.00 83.88 175 LEU A N 1
ATOM 1446 C CA . LEU A 1 175 ? 5.245 8.445 0.427 1.00 83.88 175 LEU A CA 1
ATOM 1447 C C . LEU A 1 175 ? 4.287 8.315 -0.766 1.00 83.88 175 LEU A C 1
ATOM 1449 O O . LEU A 1 175 ? 4.740 8.206 -1.909 1.00 83.88 175 LEU A O 1
ATOM 1453 N N . MET A 1 176 ? 2.976 8.391 -0.519 1.00 82.19 176 MET A N 1
ATOM 1454 C CA . MET A 1 176 ? 1.936 8.396 -1.551 1.00 82.19 176 MET A CA 1
ATOM 1455 C C . MET A 1 176 ? 2.133 9.543 -2.554 1.00 82.19 176 MET A C 1
ATOM 1457 O O . MET A 1 176 ? 1.926 9.351 -3.757 1.00 82.19 176 MET A O 1
ATOM 1461 N N . ASN A 1 177 ? 2.525 10.724 -2.065 1.00 76.88 177 ASN A N 1
ATOM 1462 C CA . ASN A 1 177 ? 2.732 11.933 -2.865 1.00 76.88 177 ASN A CA 1
ATOM 1463 C C . ASN A 1 177 ? 4.172 12.097 -3.376 1.00 76.88 177 ASN A C 1
ATOM 1465 O O . ASN A 1 177 ? 4.443 13.042 -4.118 1.00 76.88 177 ASN A O 1
ATOM 1469 N N . CYS A 1 178 ? 5.087 11.192 -3.018 1.00 73.31 178 CYS A N 1
ATOM 1470 C CA . CYS A 1 178 ? 6.481 11.242 -3.431 1.00 73.31 178 CYS A CA 1
ATOM 1471 C C . CYS A 1 178 ? 6.597 11.068 -4.955 1.00 73.31 178 CYS A C 1
ATOM 1473 O O . CYS A 1 178 ? 6.604 9.953 -5.501 1.00 73.31 178 CYS A O 1
ATOM 1475 N N . GLY A 1 179 ? 6.696 12.204 -5.648 1.00 62.19 179 GLY A N 1
ATOM 1476 C CA . GLY A 1 179 ? 7.094 12.280 -7.042 1.00 62.19 179 GLY A CA 1
ATOM 1477 C C . GLY A 1 179 ? 8.577 11.952 -7.151 1.00 62.19 179 GLY A C 1
ATOM 1478 O O . GLY A 1 179 ? 9.402 12.571 -6.493 1.00 62.19 179 GLY A O 1
ATOM 1479 N N . CYS A 1 180 ? 8.916 10.958 -7.962 1.00 62.59 180 CYS A N 1
ATOM 1480 C CA . CYS A 1 180 ? 10.303 10.613 -8.238 1.00 62.59 180 CYS A CA 1
ATOM 1481 C C . CYS A 1 180 ? 10.526 10.797 -9.734 1.00 62.59 180 CYS A C 1
ATOM 1483 O O . CYS A 1 180 ? 9.771 10.265 -10.542 1.00 62.59 180 CYS A O 1
ATOM 1485 N N . ASP A 1 181 ? 11.537 11.562 -10.128 1.00 58.16 181 ASP A N 1
ATOM 1486 C CA . ASP A 1 181 ? 11.765 11.874 -11.546 1.00 58.16 181 ASP A CA 1
ATOM 1487 C C . ASP A 1 181 ? 11.963 10.595 -12.374 1.00 58.16 181 ASP A C 1
ATOM 1489 O O . ASP A 1 181 ? 11.476 10.478 -13.493 1.00 58.16 181 ASP A O 1
ATOM 1493 N N . PHE A 1 182 ? 12.547 9.571 -11.751 1.00 59.22 182 PHE A N 1
ATOM 1494 C CA . PHE A 1 182 ? 12.716 8.225 -12.296 1.00 59.22 182 PHE A CA 1
ATOM 1495 C C . PHE A 1 182 ? 11.418 7.395 -12.320 1.00 59.22 182 PHE A C 1
ATOM 1497 O O . PHE A 1 182 ? 11.252 6.506 -13.151 1.00 59.22 182 PHE A O 1
ATOM 1504 N N . CYS A 1 183 ? 10.467 7.699 -11.436 1.00 55.69 183 CYS A N 1
ATOM 1505 C CA . CYS A 1 183 ? 9.112 7.146 -11.457 1.00 55.69 183 CYS A CA 1
ATOM 1506 C C . CYS A 1 183 ? 8.310 7.670 -12.668 1.00 55.69 183 CYS A C 1
ATOM 1508 O O . CYS A 1 183 ? 7.509 6.938 -13.249 1.00 55.69 183 CYS A O 1
ATOM 1510 N N . TRP A 1 184 ? 8.562 8.911 -13.098 1.00 48.97 184 TRP A N 1
ATOM 1511 C CA . TRP A 1 184 ? 7.841 9.567 -14.198 1.00 48.97 184 TRP A CA 1
ATOM 1512 C C . TRP A 1 184 ? 8.493 9.406 -15.573 1.00 48.97 184 TRP A C 1
ATOM 1514 O O . TRP A 1 184 ? 7.810 9.579 -16.589 1.00 48.97 184 TRP A O 1
ATOM 1524 N N . THR A 1 185 ? 9.779 9.046 -15.639 1.00 44.38 185 THR A N 1
ATOM 1525 C CA . THR A 1 185 ? 10.476 8.745 -16.897 1.00 44.38 185 THR A CA 1
ATOM 1526 C C . THR A 1 185 ? 10.050 7.381 -17.426 1.00 44.38 185 THR A C 1
ATOM 1528 O O . THR A 1 185 ? 10.756 6.376 -17.393 1.00 44.38 185 THR A O 1
ATOM 1531 N N . GLY A 1 186 ? 8.825 7.350 -17.935 1.00 41.16 186 GLY A N 1
ATOM 1532 C CA . GLY A 1 186 ? 8.367 6.266 -18.767 1.00 41.16 186 GLY A CA 1
ATOM 1533 C C . GLY A 1 186 ? 9.186 6.233 -20.054 1.00 41.16 186 GLY A C 1
ATOM 1534 O O . GLY A 1 186 ? 8.959 7.038 -20.964 1.00 41.16 186 GLY A O 1
ATOM 1535 N N . TYR A 1 187 ? 10.098 5.275 -20.117 1.00 37.66 187 TYR A N 1
ATOM 1536 C CA . TYR A 1 187 ? 10.446 4.609 -21.363 1.00 37.66 187 TYR A CA 1
ATOM 1537 C C . TYR A 1 187 ? 9.348 3.588 -21.692 1.00 37.66 187 TYR A C 1
ATOM 1539 O O . TYR A 1 187 ? 8.758 3.025 -20.737 1.00 37.66 187 TYR A O 1
#

Secondary structure (DSSP, 8-state):
---------HHHHHHHHHHHHHHHHHHHHHHHHHHHHHH-GGGHHHHHHHHHHHHHTHHHHHHHHHHHHHHT----HHHHHHHHHHHHHHHHHHHHHHHHHHHHHHS--TT--HHHHHHHHHHHHHHHHTS--SS---HHHHHHHHHHHHHHHHHHHH--S-HHHHHHHHHHHHHHH---HHHH---

pLDDT: mean 80.25, std 13.74, range [27.19, 96.31]

Foldseek 3Di:
DDDDPPPDDPVLVVLLVVLLVLLVVLLVVLLVVLVVCVVPVVCLLVVLVVLVVCLVPSLVSNVVSVVVSVVRDDDDPVLVVLLVVLLCVLSVLLSVLSNVLSVCSNPPDPPDDSNLSSLSSLLSSLSSLLRDDPPDSPVVSVVSVVVNVVVVVCCVVPVRDDPVSVVSSVVSVCSSVDDRVSRVPDD

Sequence (187 aa):
MTSTRANLSPLTEDEIDRFLRIRREICDKLISWNVNLISDPRISGTLSDNLRQLMEQDFTELTTLHNRIRESWIMSDADRNGWNTCWQTKADRIREYMQTLTRDLANPPAYYHQAELAEMLSILAVCIGHLHYRKQVDEHVRQMRDAAQEMNHRRATQGYFGPHLGIVWDELFELMNCGCDFCWTGY

Organism: NCBI:txid2100454